Protein AF-A0A5N8HH43-F1 (afdb_monomer_lite)

InterPro domains:
  IPR001991 Sodium:dicarboxylate symporter [PF00375] (29-234)
  IPR001991 Sodium:dicarboxylate symporter [PTHR42865] (22-234)
  IPR036458 Sodium:dicarboxylate symporter superfamily [G3DSA:1.10.3860.10] (18-235)
  IPR036458 Sodium:dicarboxylate symporter superfamily [SSF118215] (29-234)

Structure (mmCIF, N/CA/C/O backbone):
data_AF-A0A5N8HH43-F1
#
_entry.id   AF-A0A5N8HH43-F1
#
loop_
_atom_site.group_PDB
_atom_site.id
_atom_site.type_symbol
_atom_site.label_atom_id
_atom_site.label_alt_id
_atom_site.label_comp_id
_atom_site.label_asym_id
_atom_site.label_entity_id
_atom_site.label_seq_id
_atom_site.pdbx_PDB_ins_code
_atom_site.Cartn_x
_atom_site.Cartn_y
_atom_site.Cartn_z
_atom_site.occupancy
_atom_site.B_iso_or_equiv
_atom_site.auth_seq_id
_atom_site.auth_comp_id
_atom_site.auth_asym_id
_atom_site.auth_atom_id
_atom_site.pdbx_PDB_model_num
ATOM 1 N N . MET A 1 1 ? 5.291 -9.371 -37.868 1.00 57.78 1 MET A N 1
ATOM 2 C CA . MET A 1 1 ? 6.000 -9.012 -36.618 1.00 57.78 1 MET A CA 1
ATOM 3 C C . MET A 1 1 ? 7.451 -8.722 -36.954 1.00 57.78 1 MET A C 1
ATOM 5 O O . MET A 1 1 ? 8.055 -9.513 -37.666 1.00 57.78 1 MET A O 1
ATOM 9 N N . ASN A 1 2 ? 7.984 -7.591 -36.488 1.00 77.38 2 ASN A N 1
ATOM 10 C CA . ASN A 1 2 ? 9.376 -7.206 -36.728 1.00 77.38 2 ASN A CA 1
ATOM 11 C C . ASN A 1 2 ? 10.318 -8.163 -35.978 1.00 77.38 2 ASN A C 1
ATOM 13 O O . ASN A 1 2 ? 10.147 -8.374 -34.781 1.00 77.38 2 ASN A O 1
ATOM 17 N N . PHE A 1 3 ? 11.319 -8.722 -36.662 1.00 82.06 3 PHE A N 1
ATOM 18 C CA . PHE A 1 3 ? 12.346 -9.589 -36.064 1.00 82.06 3 PHE A CA 1
ATOM 19 C C . PHE A 1 3 ? 12.944 -9.052 -34.738 1.00 82.06 3 PHE A C 1
ATOM 21 O O . PHE A 1 3 ? 12.977 -9.812 -33.768 1.00 82.06 3 PHE A O 1
ATOM 28 N N . PRO A 1 4 ? 13.324 -7.760 -34.613 1.00 83.06 4 PRO A N 1
ATOM 29 C CA . PRO A 1 4 ? 13.872 -7.232 -33.358 1.00 83.06 4 PRO A CA 1
ATOM 30 C C . PRO A 1 4 ? 12.859 -7.177 -32.199 1.00 83.06 4 PRO A C 1
ATOM 32 O O . PRO A 1 4 ? 13.245 -7.347 -31.047 1.00 83.06 4 PRO A O 1
ATOM 35 N N . LEU A 1 5 ? 11.558 -7.030 -32.479 1.00 84.81 5 LEU A N 1
ATOM 36 C CA . LEU A 1 5 ? 10.510 -7.108 -31.452 1.00 84.81 5 LEU A CA 1
ATOM 37 C C . LEU A 1 5 ? 10.438 -8.520 -30.854 1.00 84.81 5 LEU A C 1
ATOM 39 O O . LEU A 1 5 ? 10.399 -8.683 -29.638 1.00 84.81 5 LEU A O 1
ATOM 43 N N . ILE A 1 6 ? 10.454 -9.544 -31.712 1.00 85.94 6 ILE A N 1
ATOM 44 C CA . ILE A 1 6 ? 10.417 -10.946 -31.276 1.00 85.94 6 ILE A CA 1
ATOM 45 C C . ILE A 1 6 ? 11.661 -11.269 -30.448 1.00 85.94 6 ILE A C 1
ATOM 47 O O . ILE A 1 6 ? 11.540 -11.866 -29.382 1.00 85.94 6 ILE A O 1
ATOM 51 N N . ALA A 1 7 ? 12.839 -10.828 -30.897 1.00 88.00 7 ALA A N 1
ATOM 52 C CA . ALA A 1 7 ? 14.085 -11.017 -30.161 1.00 88.00 7 ALA A CA 1
ATOM 53 C C . ALA A 1 7 ? 14.017 -10.401 -28.751 1.00 88.00 7 ALA A C 1
ATOM 55 O O . ALA A 1 7 ? 14.328 -11.080 -27.774 1.00 88.00 7 ALA A O 1
ATOM 56 N N . ASN A 1 8 ? 13.531 -9.161 -28.624 1.00 88.44 8 ASN A N 1
ATOM 57 C CA . ASN A 1 8 ? 13.380 -8.488 -27.331 1.00 88.44 8 ASN A CA 1
ATOM 58 C C . ASN A 1 8 ? 12.422 -9.240 -26.389 1.00 88.44 8 ASN A C 1
ATOM 60 O O . ASN A 1 8 ? 12.726 -9.411 -25.207 1.00 88.44 8 ASN A O 1
ATOM 64 N N . ILE A 1 9 ? 11.286 -9.720 -26.908 1.00 88.56 9 ILE A N 1
ATOM 65 C CA . ILE A 1 9 ? 10.311 -10.505 -26.132 1.00 88.56 9 ILE A CA 1
ATOM 66 C C . ILE A 1 9 ? 10.922 -11.835 -25.683 1.00 88.56 9 ILE A C 1
ATOM 68 O O . ILE A 1 9 ? 10.778 -12.208 -24.521 1.00 88.56 9 ILE A O 1
ATOM 72 N N . VAL A 1 10 ? 11.637 -12.537 -26.565 1.00 91.00 10 VAL A N 1
ATOM 73 C CA . VAL A 1 10 ? 12.296 -13.806 -26.226 1.00 91.00 10 VAL A CA 1
ATOM 74 C C . VAL A 1 10 ? 13.339 -13.599 -25.131 1.00 91.00 10 VAL A C 1
ATOM 76 O O . VAL A 1 10 ? 13.327 -14.336 -24.148 1.00 91.00 10 VAL A O 1
ATOM 79 N N . VAL A 1 11 ? 14.193 -12.576 -25.244 1.00 91.19 11 VAL A N 1
ATOM 80 C CA . VAL A 1 11 ? 15.184 -12.256 -24.202 1.00 91.19 11 VAL A CA 1
ATOM 81 C C . VAL A 1 11 ? 14.492 -11.957 -22.873 1.00 91.19 11 VAL A C 1
ATOM 83 O O . VAL A 1 11 ? 14.902 -12.482 -21.840 1.00 91.19 11 VAL A O 1
ATOM 86 N N . PHE A 1 12 ? 13.410 -11.180 -22.889 1.00 90.56 12 PHE A N 1
ATOM 87 C CA . PHE A 1 12 ? 12.638 -10.888 -21.685 1.00 90.56 12 PHE A CA 1
ATOM 88 C C . PHE A 1 12 ? 12.033 -12.148 -21.052 1.00 90.56 12 PHE A C 1
ATOM 90 O O . PHE A 1 12 ? 12.160 -12.350 -19.846 1.00 90.56 12 PHE A O 1
ATOM 97 N N . VAL A 1 13 ? 11.442 -13.043 -21.848 1.00 91.38 13 VAL A N 1
ATOM 98 C CA . VAL A 1 13 ? 10.898 -14.322 -21.358 1.00 91.38 13 VAL A CA 1
ATOM 99 C C . VAL A 1 13 ? 12.002 -15.213 -20.786 1.00 91.38 13 VAL A C 1
ATOM 101 O O . VAL A 1 13 ? 11.811 -15.819 -19.733 1.00 91.38 13 VAL A O 1
ATOM 104 N N . VAL A 1 14 ? 13.176 -15.259 -21.421 1.00 92.12 14 VAL A N 1
ATOM 105 C CA . VAL A 1 14 ? 14.341 -15.993 -20.906 1.00 92.12 14 VAL A CA 1
ATOM 106 C C . VAL A 1 14 ? 14.813 -15.409 -19.572 1.00 92.12 14 VAL A C 1
ATOM 108 O O . VAL A 1 14 ? 15.077 -16.172 -18.643 1.00 92.12 14 VAL A O 1
ATOM 111 N N . LEU A 1 15 ? 14.864 -14.080 -19.431 1.00 89.81 15 LEU A N 1
ATOM 112 C CA . LEU A 1 15 ? 15.204 -13.419 -18.165 1.00 89.81 15 LEU A CA 1
ATOM 113 C C . LEU A 1 15 ? 14.185 -13.735 -17.065 1.00 89.81 15 LEU A C 1
ATOM 115 O O . LEU A 1 15 ? 14.573 -14.041 -15.936 1.00 89.81 15 LEU A O 1
ATOM 119 N N . LEU A 1 16 ? 12.890 -13.717 -17.389 1.00 89.06 16 LEU A N 1
ATOM 120 C CA . LEU A 1 16 ? 11.837 -14.109 -16.453 1.00 89.06 16 LEU A CA 1
ATOM 121 C C . LEU A 1 16 ? 11.953 -15.576 -16.051 1.00 89.06 16 LEU A C 1
ATOM 123 O O . LEU A 1 16 ? 11.787 -15.893 -14.877 1.00 89.06 16 LEU A O 1
ATOM 127 N N . PHE A 1 17 ? 12.276 -16.466 -16.987 1.00 88.75 17 PHE A N 1
ATOM 128 C CA . PHE A 1 17 ? 12.479 -17.879 -16.687 1.00 88.75 17 PHE A CA 1
ATOM 129 C C . PHE A 1 17 ? 13.716 -18.098 -15.808 1.00 88.75 17 PHE A C 1
ATOM 131 O O . PHE A 1 17 ? 13.649 -18.836 -14.826 1.00 88.75 17 PHE A O 1
ATOM 138 N N . ALA A 1 18 ? 14.820 -17.401 -16.090 1.00 87.44 18 ALA A N 1
ATOM 139 C CA . ALA A 1 18 ? 16.020 -17.428 -15.257 1.00 87.44 18 ALA A CA 1
ATOM 140 C C . ALA A 1 18 ? 15.720 -16.945 -13.827 1.00 87.44 18 ALA A C 1
ATOM 142 O O . ALA A 1 18 ? 16.113 -17.597 -12.855 1.00 87.44 18 ALA A O 1
ATOM 143 N N . LEU A 1 19 ? 14.954 -15.856 -13.683 1.00 85.00 19 LEU A N 1
ATOM 144 C CA . LEU A 1 19 ? 14.458 -15.382 -12.388 1.00 85.00 19 LEU A CA 1
ATOM 145 C C . LEU A 1 19 ? 13.531 -16.402 -11.722 1.00 85.00 19 LEU A C 1
ATOM 147 O O . LEU A 1 19 ? 13.694 -16.686 -10.536 1.00 85.00 19 LEU A O 1
ATOM 151 N N . ALA A 1 20 ? 12.607 -17.008 -12.465 1.00 83.25 20 ALA A N 1
ATOM 152 C CA . ALA A 1 20 ? 11.705 -18.030 -11.948 1.00 83.25 20 ALA A CA 1
ATOM 153 C C . ALA A 1 20 ? 12.470 -19.273 -11.470 1.00 83.25 20 ALA A C 1
ATOM 155 O O . ALA A 1 20 ? 12.110 -19.863 -10.455 1.00 83.25 20 ALA A O 1
ATOM 156 N N . GLN A 1 21 ? 13.578 -19.639 -12.111 1.00 80.62 21 GLN A N 1
ATOM 157 C CA . GLN A 1 21 ? 14.407 -20.764 -11.685 1.00 80.62 21 GLN A CA 1
ATOM 158 C C . GLN A 1 21 ? 15.107 -20.494 -10.342 1.00 80.62 21 GLN A C 1
ATOM 160 O O . GLN A 1 21 ? 15.307 -21.418 -9.547 1.00 80.62 21 GLN A O 1
ATOM 165 N N . THR A 1 22 ? 15.371 -19.224 -10.003 1.00 74.12 22 THR A N 1
ATOM 166 C CA . THR A 1 22 ? 15.839 -18.849 -8.654 1.00 74.12 22 THR A CA 1
ATOM 167 C C . THR A 1 22 ? 14.800 -19.120 -7.555 1.00 74.12 22 THR A C 1
ATOM 169 O O . THR A 1 22 ? 15.156 -19.139 -6.374 1.00 74.12 22 THR A O 1
ATOM 172 N N . ARG A 1 23 ? 13.536 -19.419 -7.907 1.00 65.62 23 ARG A N 1
ATOM 173 C CA . ARG A 1 23 ? 12.490 -19.867 -6.968 1.00 65.62 23 ARG A CA 1
ATOM 174 C C . ARG A 1 23 ? 12.833 -21.196 -6.293 1.00 65.62 23 ARG A C 1
ATOM 176 O O . ARG A 1 23 ? 12.496 -21.351 -5.123 1.00 65.62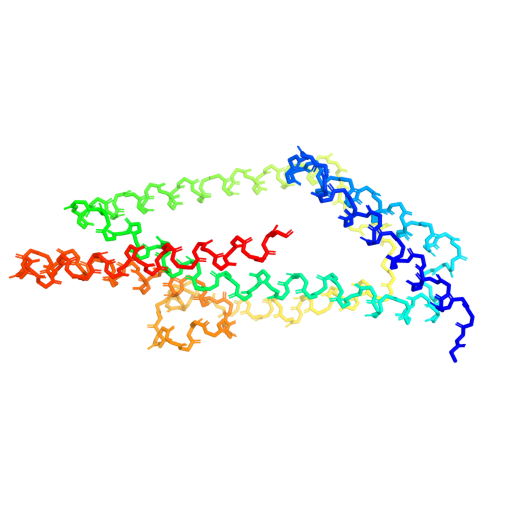 23 ARG A O 1
ATOM 183 N N . HIS A 1 24 ? 13.533 -22.102 -6.983 1.00 60.84 24 HIS A N 1
ATOM 184 C CA . HIS A 1 24 ? 13.954 -23.405 -6.442 1.00 60.84 24 HIS A CA 1
ATOM 185 C C . HIS A 1 24 ? 15.140 -23.313 -5.472 1.00 60.84 24 HIS A C 1
ATOM 187 O O . HIS A 1 24 ? 15.444 -24.272 -4.764 1.00 60.84 24 HIS A O 1
ATOM 193 N N . LYS A 1 25 ? 15.805 -22.156 -5.406 1.00 64.25 25 LYS A N 1
ATOM 194 C CA . LYS A 1 25 ? 16.868 -21.881 -4.440 1.00 64.25 25 LYS A CA 1
ATOM 195 C C . LYS A 1 25 ? 16.240 -21.267 -3.186 1.00 64.25 25 LYS A C 1
ATOM 197 O O . LYS A 1 25 ? 15.363 -20.410 -3.294 1.00 64.25 25 LYS A O 1
ATOM 202 N N . GLN A 1 26 ? 16.695 -21.661 -1.992 1.00 69.25 26 GLN A N 1
ATOM 203 C CA . GLN A 1 26 ? 16.199 -21.145 -0.699 1.00 69.25 26 GLN A CA 1
ATOM 204 C C . GLN A 1 26 ? 16.614 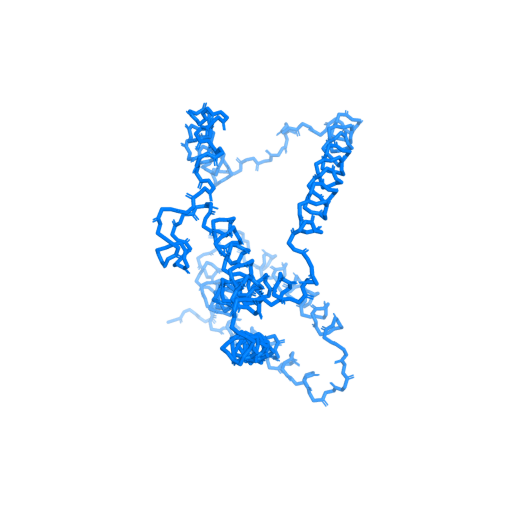-19.683 -0.413 1.00 69.25 26 GLN A C 1
ATOM 206 O O . GLN A 1 26 ? 17.052 -19.330 0.679 1.00 69.25 26 GLN A O 1
ATOM 211 N N . TRP A 1 27 ? 16.546 -18.804 -1.410 1.00 77.25 27 TRP A N 1
ATOM 212 C CA . TRP A 1 27 ? 16.861 -17.389 -1.253 1.00 77.25 27 TRP A CA 1
ATOM 213 C C . TRP A 1 27 ? 15.706 -16.639 -0.590 1.00 77.25 27 TRP A C 1
ATOM 215 O O . TRP A 1 27 ? 14.537 -16.886 -0.894 1.00 77.25 27 TRP A O 1
ATOM 225 N N . SER A 1 28 ? 16.046 -15.679 0.276 1.00 83.94 28 SER A N 1
ATOM 226 C CA . SER A 1 28 ? 15.071 -14.754 0.853 1.00 83.94 28 SER A CA 1
ATOM 227 C C . SER A 1 28 ? 14.431 -13.881 -0.230 1.00 83.94 28 SER A C 1
ATOM 229 O O . SER A 1 28 ? 15.057 -13.567 -1.246 1.00 83.94 28 SER A O 1
ATOM 231 N N . LEU A 1 29 ? 13.185 -13.457 0.003 1.00 81.00 29 LEU A N 1
ATOM 232 C CA . LEU A 1 29 ? 12.426 -12.613 -0.926 1.00 81.00 29 LEU A CA 1
ATOM 233 C C . LEU A 1 29 ? 13.193 -11.331 -1.288 1.00 81.00 29 LEU A C 1
ATOM 235 O O . LEU A 1 29 ? 13.294 -10.988 -2.459 1.00 81.00 29 LEU A O 1
ATOM 239 N N . ALA A 1 30 ? 13.825 -10.686 -0.302 1.00 85.81 30 ALA A N 1
ATOM 240 C CA . ALA A 1 30 ? 14.622 -9.479 -0.514 1.00 85.81 30 ALA A CA 1
ATOM 241 C C . ALA A 1 30 ? 15.757 -9.685 -1.534 1.00 85.81 30 ALA A C 1
ATOM 243 O O . ALA A 1 30 ? 15.956 -8.846 -2.408 1.00 85.81 30 ALA A O 1
ATOM 244 N N . LYS A 1 31 ? 16.464 -10.825 -1.479 1.00 85.81 31 LYS A N 1
ATOM 245 C CA . LYS A 1 31 ? 17.524 -11.143 -2.451 1.00 85.81 31 LYS A CA 1
ATOM 246 C C . LYS A 1 31 ? 16.955 -11.353 -3.854 1.00 85.81 31 LYS A C 1
ATOM 248 O O . LYS A 1 31 ? 17.554 -10.890 -4.818 1.00 85.81 31 LYS A O 1
ATOM 253 N N . LYS A 1 32 ? 15.795 -12.008 -3.970 1.00 84.94 32 LYS A N 1
ATOM 254 C CA . LYS A 1 32 ? 15.1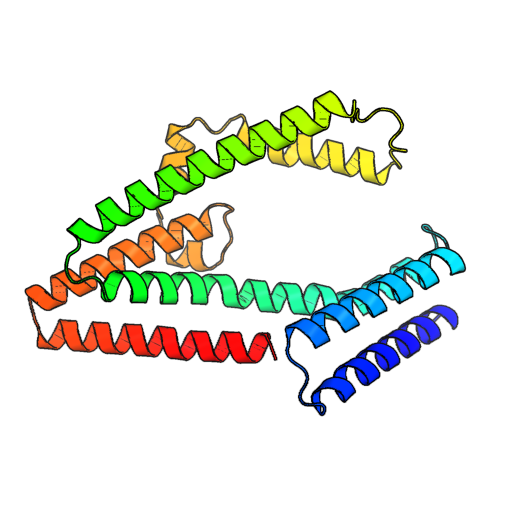08 -12.214 -5.257 1.00 84.94 32 LYS A CA 1
ATOM 255 C C . LYS A 1 32 ? 14.686 -10.883 -5.882 1.00 84.94 32 LYS A C 1
ATOM 257 O O . LYS A 1 32 ? 14.972 -10.652 -7.052 1.00 84.94 32 LYS A O 1
ATOM 262 N N . VAL A 1 33 ? 14.087 -9.993 -5.086 1.00 88.12 33 VAL A N 1
ATOM 263 C CA . VAL A 1 33 ? 13.684 -8.648 -5.528 1.00 88.12 33 VAL A CA 1
ATOM 264 C C . VAL A 1 33 ? 14.900 -7.823 -5.950 1.00 88.12 33 VAL A C 1
ATOM 266 O O . VAL A 1 33 ? 14.869 -7.213 -7.013 1.00 88.12 33 VAL A O 1
ATOM 269 N N . LEU A 1 34 ? 15.994 -7.851 -5.179 1.00 90.56 34 LEU A N 1
ATOM 270 C CA . LEU A 1 34 ? 17.221 -7.123 -5.517 1.00 90.56 34 LEU A CA 1
ATOM 271 C C . LEU A 1 34 ? 17.823 -7.600 -6.849 1.00 90.56 34 LEU A C 1
ATOM 273 O O . LEU A 1 34 ? 18.174 -6.784 -7.695 1.00 90.56 34 LEU A O 1
ATOM 277 N N . VAL A 1 35 ? 17.917 -8.916 -7.057 1.00 90.00 35 VAL A N 1
ATOM 278 C CA . VAL A 1 35 ? 18.441 -9.489 -8.308 1.00 90.00 35 VAL A CA 1
ATOM 279 C C . VAL A 1 35 ? 17.528 -9.160 -9.492 1.00 90.00 35 VAL A C 1
ATOM 281 O O . VAL A 1 35 ? 18.026 -8.799 -10.556 1.00 90.00 35 VAL A O 1
ATOM 284 N N . GLY A 1 36 ? 16.206 -9.221 -9.301 1.00 89.88 36 GLY A N 1
ATOM 285 C CA . GLY A 1 36 ? 15.229 -8.798 -10.306 1.00 89.88 36 GLY A CA 1
ATOM 286 C C . GLY A 1 36 ? 15.362 -7.318 -10.671 1.00 89.88 36 GLY A C 1
ATOM 287 O O . GLY A 1 36 ? 15.368 -6.986 -11.853 1.00 89.88 36 GLY A O 1
ATOM 288 N N . LEU A 1 37 ? 15.550 -6.444 -9.677 1.00 91.94 37 LEU A N 1
ATOM 289 C CA . LEU A 1 37 ? 15.781 -5.014 -9.884 1.00 91.94 37 LEU A CA 1
ATOM 290 C C . LEU A 1 37 ? 17.055 -4.769 -10.697 1.00 91.94 37 LEU A C 1
ATOM 292 O O . LEU A 1 37 ? 17.009 -4.070 -11.704 1.00 91.94 37 LEU A O 1
ATOM 296 N N . VAL A 1 38 ? 18.178 -5.369 -10.293 1.00 93.12 38 VAL A N 1
ATOM 297 C CA . VAL A 1 38 ? 19.462 -5.191 -10.989 1.00 93.12 38 VAL A CA 1
ATOM 298 C C . VAL A 1 38 ? 19.374 -5.700 -12.428 1.00 93.12 38 VAL A C 1
ATOM 300 O O . VAL A 1 38 ? 19.751 -4.975 -13.346 1.00 93.12 38 VAL A O 1
ATOM 303 N N . MET A 1 39 ? 18.830 -6.902 -12.654 1.00 91.62 39 MET A N 1
ATOM 304 C CA . MET A 1 39 ? 18.663 -7.425 -14.015 1.00 91.62 39 MET A CA 1
ATOM 305 C C . MET A 1 39 ? 17.703 -6.576 -14.853 1.00 91.62 39 MET A C 1
ATOM 307 O O . MET A 1 39 ? 17.990 -6.332 -16.022 1.00 91.62 39 MET A O 1
ATOM 311 N N . GLY A 1 40 ? 16.607 -6.085 -14.269 1.00 91.25 40 GLY A N 1
ATOM 312 C CA . GLY A 1 40 ? 15.660 -5.201 -14.949 1.00 91.25 40 GLY A CA 1
ATOM 313 C C . GLY A 1 40 ? 16.288 -3.871 -15.366 1.00 91.25 40 GLY A C 1
ATOM 314 O O . GLY A 1 40 ? 16.105 -3.442 -16.504 1.00 91.25 40 GLY A O 1
ATOM 315 N N . VAL A 1 41 ? 17.083 -3.252 -14.486 1.00 92.50 41 VAL A N 1
ATOM 316 C CA . VAL A 1 41 ? 17.815 -2.011 -14.789 1.00 92.50 41 VAL A CA 1
ATOM 317 C C . VAL A 1 41 ? 18.838 -2.241 -15.900 1.00 92.50 41 VAL A C 1
ATOM 319 O O . VAL A 1 41 ? 18.860 -1.486 -16.868 1.00 92.50 41 VAL A O 1
ATOM 322 N N . VAL A 1 42 ? 19.648 -3.302 -15.808 1.00 93.75 42 VAL A N 1
ATOM 323 C CA . VAL A 1 42 ? 20.649 -3.630 -16.837 1.00 93.75 42 VAL A CA 1
ATOM 324 C C . VAL A 1 42 ? 19.983 -3.900 -18.189 1.00 93.75 42 VAL A C 1
ATOM 326 O O . VAL A 1 42 ? 20.431 -3.374 -19.206 1.00 93.75 42 VAL A O 1
ATOM 329 N N . PHE A 1 43 ? 18.887 -4.663 -18.208 1.00 91.12 43 PHE A N 1
ATOM 330 C CA . PHE A 1 43 ? 18.132 -4.948 -19.428 1.00 91.12 43 PHE A CA 1
ATOM 331 C C . PHE A 1 43 ? 17.512 -3.682 -20.035 1.00 91.12 43 PHE A C 1
ATOM 333 O O . PHE A 1 43 ? 17.643 -3.451 -21.236 1.00 91.12 43 PHE A O 1
ATOM 340 N N . GLY A 1 44 ? 16.893 -2.828 -19.214 1.00 89.31 44 GLY A N 1
ATOM 341 C CA . GLY A 1 44 ? 16.313 -1.561 -19.664 1.00 89.31 44 GLY A CA 1
ATOM 342 C C . GLY A 1 44 ? 17.358 -0.605 -20.243 1.00 89.31 44 GLY A C 1
ATOM 343 O O . GLY A 1 44 ? 17.138 -0.031 -21.310 1.00 89.31 44 GLY A O 1
ATOM 344 N N . LEU A 1 45 ? 18.521 -0.486 -19.592 1.00 89.94 45 LEU A N 1
ATOM 345 C CA . LEU A 1 45 ? 19.635 0.322 -20.094 1.00 89.94 45 LEU A CA 1
ATOM 346 C C . LEU A 1 45 ? 20.198 -0.236 -21.406 1.00 89.94 45 LEU A C 1
ATOM 348 O O . LEU A 1 45 ? 20.434 0.539 -22.328 1.00 89.94 45 LEU A O 1
ATOM 352 N N . ALA A 1 46 ? 20.359 -1.557 -21.527 1.00 89.44 46 ALA A N 1
ATOM 353 C CA . ALA A 1 46 ? 20.817 -2.187 -22.765 1.00 89.44 46 ALA A CA 1
ATOM 354 C C . ALA A 1 46 ? 19.845 -1.942 -23.933 1.00 89.44 46 ALA A C 1
ATOM 356 O O . ALA A 1 46 ? 20.267 -1.620 -25.040 1.00 89.44 46 ALA A O 1
ATOM 357 N N . LEU A 1 47 ? 18.534 -2.036 -23.697 1.00 87.81 47 LEU A N 1
ATOM 358 C CA . LEU A 1 47 ? 17.539 -1.707 -24.721 1.00 87.81 47 LEU A CA 1
ATOM 359 C C . LEU A 1 47 ? 17.584 -0.226 -25.116 1.00 87.81 47 LEU A C 1
ATOM 361 O O . LEU A 1 47 ? 17.457 0.095 -26.299 1.00 87.81 47 LEU A O 1
ATOM 365 N N . HIS A 1 48 ? 17.789 0.667 -24.145 1.00 85.12 48 HIS A N 1
ATOM 366 C CA . HIS A 1 48 ? 17.905 2.099 -24.401 1.00 85.12 48 HIS A CA 1
ATOM 367 C C . HIS A 1 48 ? 19.143 2.438 -25.246 1.00 85.12 48 HIS A C 1
ATOM 369 O O . HIS A 1 48 ? 19.031 3.226 -26.184 1.00 85.12 48 HIS A O 1
ATOM 375 N N . THR A 1 49 ? 20.298 1.822 -24.972 1.00 85.94 49 THR A N 1
ATOM 376 C CA . THR A 1 49 ? 21.536 2.071 -25.732 1.00 85.94 49 THR A CA 1
ATOM 377 C C . THR A 1 49 ? 21.512 1.474 -27.139 1.00 85.94 49 THR A C 1
ATOM 379 O O . THR A 1 49 ? 22.108 2.055 -28.041 1.00 85.94 49 THR A O 1
ATOM 382 N N . ILE A 1 50 ? 20.820 0.347 -27.351 1.00 85.31 50 ILE A N 1
ATOM 383 C CA . ILE A 1 50 ? 20.736 -0.316 -28.665 1.00 85.31 50 ILE A CA 1
ATOM 384 C C . ILE A 1 50 ? 19.754 0.397 -29.605 1.00 85.31 50 ILE A C 1
ATOM 386 O O . ILE A 1 50 ? 20.054 0.569 -30.785 1.00 85.31 50 ILE A O 1
ATOM 390 N N . TYR A 1 51 ? 18.572 0.780 -29.112 1.00 82.88 51 TYR A N 1
ATOM 391 C CA . TYR A 1 51 ? 17.482 1.275 -29.964 1.00 82.88 51 TYR A CA 1
ATOM 392 C C . TYR A 1 51 ? 17.261 2.793 -29.897 1.00 82.88 51 TYR A C 1
ATOM 394 O O . TYR A 1 51 ? 16.611 3.340 -30.789 1.00 82.88 51 TYR A O 1
ATOM 402 N N . GLY A 1 52 ? 17.769 3.478 -28.867 1.00 75.69 52 GLY A N 1
ATOM 403 C CA . GLY A 1 52 ? 17.441 4.880 -28.593 1.00 75.69 52 GLY A CA 1
ATOM 404 C C . GLY A 1 52 ? 16.003 5.077 -28.083 1.00 75.69 52 GLY A C 1
ATOM 405 O O . GLY A 1 52 ? 15.163 4.177 -28.140 1.00 75.69 52 GLY A O 1
ATOM 406 N N . SER A 1 53 ? 15.701 6.269 -27.560 1.00 69.06 53 SER A N 1
ATOM 407 C CA . SER A 1 53 ? 14.421 6.589 -26.900 1.00 69.06 53 SER A CA 1
ATOM 408 C C . SER A 1 53 ? 13.198 6.601 -27.824 1.00 69.06 53 SER A C 1
ATOM 410 O O . SER A 1 53 ? 12.089 6.372 -27.343 1.00 69.06 53 SER A O 1
ATOM 412 N N . ASP A 1 54 ? 13.370 6.844 -29.127 1.00 72.38 54 ASP A N 1
ATOM 413 C CA . ASP A 1 54 ? 12.241 7.088 -30.039 1.00 72.38 54 ASP A CA 1
ATOM 414 C C . ASP A 1 54 ? 11.872 5.916 -30.960 1.00 72.38 54 ASP A C 1
ATOM 416 O O . ASP A 1 54 ? 10.948 6.012 -31.771 1.00 72.38 54 ASP A O 1
ATOM 420 N N . SER A 1 55 ? 12.549 4.775 -30.817 1.00 80.94 55 SER A N 1
ATOM 421 C CA . SER A 1 55 ? 12.307 3.604 -31.660 1.00 80.94 55 SER A CA 1
ATOM 422 C C . SER A 1 55 ? 10.919 2.993 -31.438 1.00 80.94 55 SER A C 1
ATOM 424 O O . SER A 1 55 ? 10.546 2.619 -30.322 1.00 80.94 55 SER A O 1
ATOM 426 N N . GLN A 1 56 ? 10.172 2.800 -32.529 1.00 80.62 56 GLN A N 1
ATOM 427 C CA . GLN A 1 56 ? 8.865 2.134 -32.513 1.00 80.62 56 GLN A CA 1
ATOM 428 C C . GLN A 1 56 ? 8.955 0.688 -31.996 1.00 80.62 56 GLN A C 1
ATOM 430 O O . GLN A 1 56 ? 8.075 0.228 -31.276 1.00 80.62 56 GLN A O 1
ATOM 435 N N . VAL A 1 57 ? 10.059 -0.013 -32.284 1.00 82.00 57 VAL A N 1
ATOM 436 C CA . VAL A 1 57 ? 10.287 -1.392 -31.815 1.00 82.00 57 VAL A CA 1
ATOM 437 C C . VAL A 1 57 ? 10.397 -1.450 -30.292 1.00 82.00 57 VAL A C 1
ATOM 439 O O . VAL A 1 57 ? 9.910 -2.400 -29.675 1.00 82.00 57 VAL A O 1
ATOM 442 N N . LEU A 1 58 ? 11.013 -0.437 -29.675 1.00 83.81 58 LEU A N 1
ATOM 443 C CA . LEU A 1 58 ? 11.106 -0.338 -28.222 1.00 83.81 58 LEU A CA 1
ATOM 444 C C . LEU A 1 58 ? 9.725 -0.081 -27.611 1.00 83.81 58 LEU A C 1
ATOM 446 O O . LEU A 1 58 ? 9.350 -0.774 -26.668 1.00 83.81 58 LEU A O 1
ATOM 450 N N . LYS A 1 59 ? 8.947 0.846 -28.186 1.00 84.12 59 LYS A N 1
ATOM 451 C CA . LYS A 1 59 ? 7.573 1.153 -27.747 1.00 84.12 59 LYS A CA 1
ATOM 452 C C . LYS A 1 59 ? 6.680 -0.093 -27.782 1.00 84.12 59 LYS A C 1
ATOM 454 O O . LYS A 1 59 ? 6.027 -0.397 -26.785 1.00 84.12 59 LYS A O 1
ATOM 459 N N . ASP A 1 60 ? 6.730 -0.861 -28.869 1.00 86.62 60 ASP A N 1
ATOM 460 C CA . ASP A 1 60 ? 5.973 -2.111 -28.997 1.00 86.62 60 ASP A CA 1
ATOM 461 C C . ASP A 1 60 ? 6.471 -3.181 -28.005 1.00 86.62 60 ASP A C 1
ATOM 463 O O . ASP A 1 60 ? 5.666 -3.866 -27.377 1.00 86.62 60 ASP A O 1
ATOM 467 N N . SER A 1 61 ? 7.790 -3.302 -27.796 1.00 85.88 61 SER A N 1
ATOM 468 C CA . SER A 1 61 ? 8.371 -4.254 -26.827 1.00 85.88 61 SER A CA 1
ATOM 469 C C . SER A 1 61 ? 7.939 -3.936 -25.390 1.00 85.88 61 SER A C 1
ATOM 471 O O . SER A 1 61 ? 7.585 -4.835 -24.626 1.00 85.88 61 SER A O 1
ATOM 473 N N . VAL A 1 62 ? 7.910 -2.650 -25.028 1.00 86.62 62 VAL A N 1
ATOM 474 C CA . VAL A 1 62 ? 7.497 -2.177 -23.699 1.00 86.62 62 VAL A CA 1
ATOM 475 C C . VAL A 1 62 ? 6.047 -2.550 -23.394 1.00 86.62 62 VAL A C 1
ATOM 477 O O . VAL A 1 62 ? 5.752 -2.901 -22.254 1.00 86.62 62 VAL A O 1
ATOM 480 N N . GLN A 1 63 ? 5.145 -2.560 -24.381 1.00 87.69 63 GLN A N 1
ATOM 481 C CA . GLN A 1 63 ? 3.763 -3.011 -24.163 1.00 87.69 63 GLN A CA 1
ATOM 482 C C . GLN A 1 63 ? 3.701 -4.465 -23.672 1.00 87.69 63 GLN A C 1
ATOM 484 O O . GLN A 1 63 ? 2.938 -4.767 -22.756 1.00 87.69 63 GLN A O 1
ATOM 489 N N . TRP A 1 64 ? 4.548 -5.345 -24.213 1.00 88.81 64 TRP A N 1
ATOM 490 C CA . TRP A 1 64 ? 4.646 -6.736 -23.762 1.00 88.81 64 TRP A CA 1
ATOM 491 C C . TRP A 1 64 ? 5.268 -6.853 -22.371 1.00 88.81 64 TRP A C 1
ATOM 493 O O . TRP A 1 64 ? 4.773 -7.610 -21.537 1.00 88.81 64 TRP A O 1
ATOM 503 N N . PHE A 1 65 ? 6.315 -6.078 -22.081 1.00 90.06 65 PHE A N 1
ATOM 504 C CA . PHE A 1 65 ? 6.945 -6.076 -20.754 1.00 90.06 65 PHE A CA 1
ATOM 505 C C . PHE A 1 65 ? 5.989 -5.561 -19.671 1.00 90.06 65 PHE A C 1
ATOM 507 O O . PHE A 1 65 ? 5.950 -6.087 -18.554 1.00 90.06 65 PHE A O 1
ATOM 514 N N . ASN A 1 66 ? 5.159 -4.580 -20.027 1.00 89.38 66 ASN A N 1
ATOM 515 C CA . ASN A 1 66 ? 4.147 -3.999 -19.156 1.00 89.38 66 ASN A CA 1
ATOM 516 C C . ASN A 1 66 ? 3.069 -4.997 -18.731 1.00 89.38 66 ASN A C 1
ATOM 518 O O . ASN A 1 66 ? 2.473 -4.788 -17.681 1.00 89.38 66 ASN A O 1
ATOM 522 N N . ILE A 1 67 ? 2.840 -6.093 -19.461 1.00 90.31 67 ILE A N 1
ATOM 523 C CA . ILE A 1 67 ? 1.927 -7.155 -19.005 1.00 90.31 67 ILE A CA 1
ATOM 524 C C . ILE A 1 67 ? 2.384 -7.690 -17.642 1.00 90.31 67 ILE A C 1
ATOM 526 O O . ILE A 1 67 ? 1.572 -7.877 -16.740 1.00 90.31 67 ILE A O 1
ATOM 530 N N . VAL A 1 68 ? 3.693 -7.877 -17.464 1.00 88.75 68 VAL A N 1
ATOM 531 C CA . VAL A 1 68 ? 4.265 -8.383 -16.210 1.00 88.75 68 VAL A CA 1
ATOM 532 C C . VAL A 1 68 ? 4.368 -7.270 -15.171 1.00 88.75 68 VAL A C 1
ATOM 534 O O . VAL A 1 68 ? 3.933 -7.451 -14.035 1.00 88.75 68 VAL A O 1
ATOM 537 N N . GLY A 1 69 ? 4.897 -6.105 -15.559 1.00 86.50 69 GLY A N 1
ATOM 538 C CA . GLY A 1 69 ? 5.072 -4.969 -14.648 1.00 86.50 69 GLY A CA 1
ATOM 539 C C . GLY A 1 69 ? 3.744 -4.415 -14.123 1.00 86.50 69 GLY A C 1
ATOM 540 O O . GLY A 1 69 ? 3.503 -4.407 -12.916 1.00 86.50 69 GLY A O 1
ATOM 541 N N . ASN A 1 70 ? 2.849 -4.007 -15.026 1.00 90.88 70 ASN A N 1
ATOM 542 C CA . ASN A 1 70 ? 1.538 -3.479 -14.651 1.00 90.88 70 ASN A CA 1
ATOM 543 C C . ASN A 1 70 ? 0.636 -4.574 -14.084 1.00 90.88 70 ASN A C 1
ATOM 545 O O . ASN A 1 70 ? -0.125 -4.289 -13.166 1.00 90.88 70 ASN A O 1
ATOM 549 N N . GLY A 1 71 ? 0.747 -5.817 -14.566 1.00 90.50 71 GLY A N 1
ATOM 550 C CA . GLY A 1 71 ? 0.027 -6.949 -13.985 1.00 90.50 71 GLY A CA 1
ATOM 551 C C . GLY A 1 71 ? 0.361 -7.135 -12.504 1.00 90.50 71 GLY A C 1
ATOM 552 O O . GLY A 1 71 ? -0.543 -7.237 -11.678 1.00 90.50 71 GLY A O 1
ATOM 553 N N . TYR A 1 72 ? 1.645 -7.076 -12.134 1.00 89.06 72 TYR A N 1
ATOM 554 C CA . TYR A 1 72 ? 2.057 -7.127 -10.729 1.00 89.06 72 TYR A CA 1
ATOM 555 C C . TYR A 1 72 ? 1.503 -5.949 -9.914 1.00 89.06 72 TYR A C 1
ATOM 557 O O . TYR A 1 72 ? 0.952 -6.152 -8.832 1.00 89.06 72 TYR A O 1
ATOM 565 N N . VAL A 1 73 ? 1.584 -4.722 -10.442 1.00 90.62 73 VAL A N 1
ATOM 566 C CA . VAL A 1 73 ? 1.018 -3.537 -9.773 1.00 90.62 73 VAL A CA 1
ATOM 567 C C . VAL A 1 73 ? -0.495 -3.676 -9.577 1.00 90.62 73 VAL A C 1
ATOM 569 O O . VAL A 1 73 ? -0.990 -3.371 -8.495 1.00 90.62 73 VAL A O 1
ATOM 572 N N . GLN A 1 74 ? -1.228 -4.185 -10.569 1.00 91.25 74 GLN A N 1
ATOM 573 C CA . GLN A 1 74 ? -2.670 -4.429 -10.469 1.00 91.25 74 GLN A CA 1
ATOM 574 C C . GLN A 1 74 ? -3.002 -5.498 -9.422 1.00 91.25 74 GLN A C 1
ATOM 576 O O . GLN A 1 74 ? -3.943 -5.323 -8.648 1.00 91.25 74 GLN A O 1
ATOM 581 N N . LEU A 1 75 ? -2.210 -6.572 -9.334 1.00 91.62 75 LEU A N 1
ATOM 582 C CA . LEU A 1 75 ? -2.363 -7.577 -8.279 1.00 91.62 75 LEU A CA 1
ATOM 583 C C . LEU A 1 75 ? -2.116 -6.980 -6.885 1.00 91.62 75 LEU A C 1
ATOM 585 O O . LEU A 1 75 ? -2.860 -7.286 -5.952 1.00 91.62 75 LEU A O 1
ATOM 589 N N . LEU A 1 76 ? -1.120 -6.097 -6.740 1.00 90.31 76 LEU A N 1
ATOM 590 C CA . LEU A 1 76 ? -0.895 -5.364 -5.492 1.00 90.31 76 LEU A CA 1
ATOM 591 C C . LEU A 1 76 ? -2.064 -4.424 -5.168 1.00 90.31 76 LEU A C 1
ATOM 593 O O . LEU A 1 76 ? -2.544 -4.409 -4.039 1.00 90.31 76 LEU A O 1
ATOM 597 N N . GLN A 1 77 ? -2.569 -3.675 -6.146 1.00 88.38 77 GLN A N 1
ATOM 598 C CA . GLN A 1 77 ? -3.718 -2.784 -5.954 1.00 88.38 77 GLN A CA 1
ATOM 599 C C . GLN A 1 77 ? -4.979 -3.553 -5.534 1.00 88.38 77 GLN A C 1
ATOM 601 O O . GLN A 1 77 ? -5.702 -3.098 -4.648 1.00 88.38 77 GLN A O 1
ATOM 606 N N . MET A 1 78 ? -5.200 -4.747 -6.091 1.00 91.00 78 MET A N 1
ATOM 607 C CA . MET A 1 78 ? -6.318 -5.624 -5.731 1.00 91.00 78 MET A CA 1
ATOM 608 C C . MET A 1 78 ? -6.298 -6.021 -4.246 1.00 91.00 78 MET A C 1
ATOM 610 O O . MET A 1 78 ? -7.349 -6.060 -3.607 1.00 91.00 78 MET A O 1
ATOM 614 N N . ILE A 1 79 ? -5.122 -6.316 -3.679 1.00 92.19 79 ILE A N 1
ATOM 615 C CA . ILE A 1 79 ? -5.018 -6.771 -2.282 1.00 92.19 79 ILE A CA 1
ATOM 616 C C . ILE A 1 79 ? -5.046 -5.632 -1.260 1.00 92.19 79 ILE A C 1
ATOM 618 O O . ILE A 1 79 ? -5.375 -5.886 -0.102 1.00 92.19 79 ILE A O 1
ATOM 622 N N . VAL A 1 80 ? -4.719 -4.396 -1.654 1.00 91.25 80 VAL A N 1
ATOM 623 C CA . VAL A 1 80 ? -4.597 -3.260 -0.723 1.00 91.25 80 VAL A CA 1
ATOM 624 C C . VAL A 1 80 ? -5.913 -2.990 0.003 1.00 91.25 80 VAL A C 1
ATOM 626 O O . VAL A 1 80 ? -5.922 -2.937 1.232 1.00 91.25 80 VAL A O 1
ATOM 629 N N . MET A 1 81 ? -7.030 -2.867 -0.719 1.00 91.44 81 MET A N 1
ATOM 630 C CA . MET A 1 81 ? -8.311 -2.478 -0.111 1.00 91.44 81 MET A CA 1
ATOM 631 C C . MET A 1 81 ? -8.852 -3.527 0.881 1.00 91.44 81 MET A C 1
ATOM 633 O O . MET A 1 81 ? -9.138 -3.157 2.027 1.00 91.44 81 MET A O 1
ATOM 637 N N . PRO A 1 82 ? -8.929 -4.832 0.536 1.00 91.50 82 PRO A N 1
ATOM 638 C CA . PRO A 1 82 ? -9.342 -5.862 1.489 1.00 91.50 82 PRO A CA 1
ATOM 639 C C . PRO A 1 82 ? -8.401 -5.973 2.690 1.00 91.50 82 PRO A C 1
ATOM 641 O O . PRO A 1 82 ? -8.858 -6.161 3.820 1.00 91.50 82 PRO A O 1
ATOM 644 N N . LEU A 1 83 ? -7.088 -5.849 2.459 1.00 94.00 83 LEU A N 1
ATOM 645 C CA . LEU A 1 83 ? -6.085 -5.949 3.515 1.00 94.00 83 LEU A CA 1
ATOM 646 C C . LEU A 1 83 ? -6.212 -4.807 4.516 1.00 94.00 83 LEU A C 1
ATOM 648 O O . LEU A 1 83 ? -6.206 -5.069 5.718 1.00 94.00 83 LEU A O 1
ATOM 652 N N . VAL A 1 84 ? -6.342 -3.567 4.043 1.00 94.38 84 VAL A N 1
ATOM 653 C CA . VAL A 1 84 ? -6.509 -2.393 4.909 1.00 94.38 84 VAL A CA 1
ATOM 654 C C . VAL A 1 84 ? -7.768 -2.544 5.759 1.00 94.38 84 VAL A C 1
ATOM 656 O O . VAL A 1 84 ? -7.689 -2.414 6.981 1.00 94.38 84 VAL A O 1
ATOM 659 N N . PHE A 1 85 ? -8.901 -2.901 5.145 1.00 95.12 85 PHE A N 1
ATOM 660 C CA . PHE A 1 85 ? -10.154 -3.112 5.868 1.00 95.12 85 PHE A CA 1
ATOM 661 C C . PHE A 1 85 ? -10.016 -4.185 6.958 1.00 95.12 85 PHE A C 1
ATOM 663 O O . PHE A 1 85 ? -10.255 -3.905 8.133 1.00 95.12 85 PHE A O 1
ATOM 670 N N . ALA A 1 86 ? -9.584 -5.396 6.592 1.00 95.62 86 ALA A N 1
ATOM 671 C CA . ALA A 1 86 ? -9.500 -6.516 7.528 1.00 95.62 86 ALA A CA 1
ATOM 672 C C . ALA A 1 86 ? -8.452 -6.286 8.631 1.00 95.62 86 ALA A C 1
ATOM 674 O O . ALA A 1 86 ? -8.674 -6.665 9.782 1.00 95.62 86 ALA A O 1
ATOM 675 N N . SER A 1 87 ? -7.328 -5.641 8.302 1.00 94.75 87 SER A N 1
ATOM 676 C CA . SER A 1 87 ? -6.251 -5.370 9.262 1.00 94.75 87 SER A CA 1
ATOM 677 C C . SER A 1 87 ? -6.654 -4.324 10.290 1.00 94.75 87 SER A C 1
ATOM 679 O O . SER A 1 87 ? -6.445 -4.544 11.479 1.00 94.75 87 SER A O 1
ATOM 681 N N . ILE A 1 88 ? -7.253 -3.208 9.860 1.00 94.50 88 ILE A N 1
ATOM 682 C CA . ILE A 1 88 ? -7.716 -2.166 10.785 1.00 94.50 88 ILE A CA 1
ATOM 683 C C . ILE A 1 88 ? -8.879 -2.683 11.629 1.00 94.50 88 ILE A C 1
ATOM 685 O O . ILE A 1 88 ? -8.872 -2.489 12.844 1.00 94.50 88 ILE A O 1
ATOM 689 N N . LEU A 1 89 ? -9.836 -3.388 11.016 1.00 95.31 89 LEU A N 1
ATOM 690 C CA . LEU A 1 89 ? -10.964 -3.979 11.732 1.00 95.31 89 LEU A CA 1
ATOM 691 C C . LEU A 1 89 ? -10.484 -4.930 12.838 1.00 95.31 89 LEU A C 1
ATOM 693 O O . LEU A 1 89 ? -10.894 -4.776 13.986 1.00 95.31 89 LEU A O 1
ATOM 697 N N . SER A 1 90 ? -9.571 -5.854 12.515 1.00 94.06 90 SER A N 1
ATOM 698 C CA . SER A 1 90 ? -8.950 -6.767 13.489 1.00 94.06 90 SER A CA 1
ATOM 699 C C . SER A 1 90 ? -8.154 -6.025 14.562 1.00 94.06 90 SER A C 1
ATOM 701 O O . SER A 1 90 ? -8.334 -6.280 15.755 1.00 94.06 90 SER A O 1
ATOM 703 N N . ALA A 1 91 ? -7.320 -5.059 14.170 1.00 92.12 91 ALA A N 1
ATOM 704 C CA . ALA A 1 91 ? -6.502 -4.297 15.107 1.00 92.12 91 ALA A CA 1
ATOM 705 C C . ALA A 1 91 ? -7.357 -3.550 16.140 1.00 92.12 91 ALA A C 1
ATOM 707 O O . ALA A 1 91 ? -7.056 -3.590 17.333 1.00 92.12 91 ALA A O 1
ATOM 708 N N . VAL A 1 92 ? -8.445 -2.911 15.701 1.00 91.94 92 VAL A N 1
ATOM 709 C CA . VAL A 1 92 ? -9.355 -2.188 16.596 1.00 91.94 92 VAL A CA 1
ATOM 710 C C . VAL A 1 92 ? -10.182 -3.151 17.444 1.00 91.94 92 VAL A C 1
ATOM 712 O O . VAL A 1 92 ? -10.326 -2.918 18.641 1.00 91.94 92 VAL A O 1
ATOM 715 N N . ALA A 1 93 ? -10.673 -4.250 16.869 1.00 90.56 93 ALA A N 1
ATOM 716 C CA . ALA A 1 93 ? -11.462 -5.257 17.581 1.00 90.56 93 ALA A CA 1
ATOM 717 C C . ALA A 1 93 ? -10.676 -5.996 18.685 1.00 90.56 93 ALA A C 1
ATOM 719 O O . ALA A 1 93 ? -11.276 -6.587 19.578 1.00 90.56 93 ALA A O 1
ATOM 720 N N . ARG A 1 94 ? -9.339 -5.940 18.658 1.00 86.69 94 ARG A N 1
ATOM 721 C CA . ARG A 1 94 ? -8.453 -6.500 19.695 1.00 86.69 94 ARG A CA 1
ATOM 722 C C . ARG A 1 94 ? -8.155 -5.534 20.845 1.00 86.69 94 ARG A C 1
ATOM 724 O O . ARG A 1 94 ? -7.523 -5.929 21.827 1.00 86.69 94 ARG A O 1
ATOM 731 N N . LEU A 1 95 ? -8.584 -4.275 20.754 1.00 85.81 95 LEU A N 1
ATOM 732 C CA . LEU A 1 95 ? -8.390 -3.308 21.833 1.00 85.81 95 LEU A CA 1
ATOM 733 C C . LEU A 1 95 ? -9.330 -3.615 23.003 1.00 85.81 95 LEU A C 1
ATOM 735 O O . LEU A 1 95 ? -10.540 -3.686 22.842 1.00 85.81 95 LEU A O 1
ATOM 739 N N . HIS A 1 96 ? -8.789 -3.701 24.219 1.00 71.88 96 HIS A N 1
ATOM 740 C CA . HIS A 1 96 ? -9.599 -3.930 25.425 1.00 71.88 96 HIS A CA 1
ATOM 741 C C . HIS A 1 96 ? -10.569 -2.777 25.735 1.00 71.88 96 HIS A C 1
ATOM 743 O O . HIS A 1 96 ? -11.587 -2.970 26.397 1.00 71.88 96 HIS A O 1
ATOM 749 N N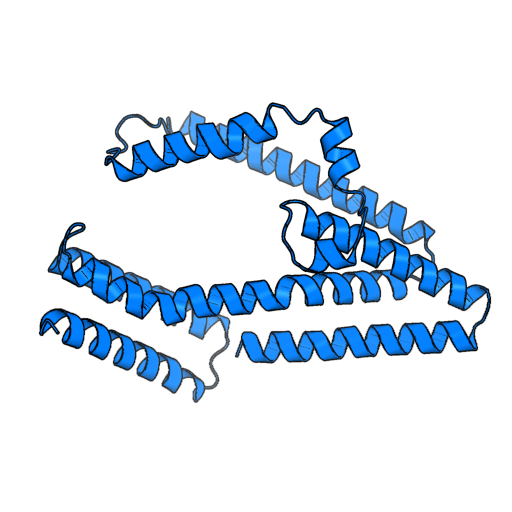 . ASN A 1 97 ? -10.257 -1.555 25.291 1.00 74.88 97 ASN A N 1
ATOM 750 C CA . ASN A 1 97 ? -11.109 -0.394 25.514 1.00 74.88 97 ASN A CA 1
ATOM 751 C C . ASN A 1 97 ? -11.031 0.604 24.357 1.00 74.88 97 ASN A C 1
ATOM 753 O O . ASN A 1 97 ? -9.948 1.035 23.968 1.00 74.88 97 ASN A O 1
ATOM 757 N N . ALA A 1 98 ? -12.197 1.070 23.902 1.00 74.12 98 ALA A N 1
ATOM 758 C CA . ALA A 1 98 ? -12.320 2.056 22.825 1.00 74.12 98 ALA A CA 1
ATOM 759 C C . ALA A 1 98 ? -11.612 3.394 23.132 1.00 74.12 98 ALA A C 1
ATOM 761 O O . ALA A 1 98 ? -11.134 4.056 22.219 1.00 74.12 98 ALA A O 1
ATOM 762 N N . SER A 1 99 ? -11.478 3.775 24.410 1.00 76.75 99 SER A N 1
ATOM 763 C CA . SER A 1 99 ? -10.735 4.981 24.819 1.00 76.75 99 SER A CA 1
ATOM 764 C C . SER A 1 99 ? -9.243 4.917 24.446 1.00 76.75 99 SER A C 1
ATOM 766 O O . SER A 1 99 ? -8.636 5.932 24.101 1.00 76.75 99 SER A O 1
ATOM 768 N N . GLN A 1 100 ? -8.652 3.715 24.422 1.00 81.06 100 GLN A N 1
ATOM 769 C CA . GLN A 1 100 ? -7.250 3.543 24.030 1.00 81.06 100 GLN A CA 1
ATOM 770 C C . GLN A 1 100 ? -7.029 3.885 22.551 1.00 81.06 100 GLN A C 1
ATOM 772 O O . GLN A 1 100 ? -5.981 4.431 22.214 1.00 81.06 100 GLN A O 1
ATOM 777 N N . LEU A 1 101 ? -8.030 3.652 21.691 1.00 82.94 101 LEU A N 1
ATOM 778 C CA . LEU A 1 101 ? -7.952 3.974 20.266 1.00 82.94 101 LEU A CA 1
ATOM 779 C C . LEU A 1 101 ? -7.724 5.471 20.043 1.00 82.94 101 LEU A C 1
ATOM 781 O O . LEU A 1 101 ? -6.834 5.839 19.289 1.00 82.94 101 LEU A O 1
ATOM 785 N N . GLY A 1 102 ? -8.480 6.335 20.728 1.00 83.62 102 GLY A N 1
ATOM 786 C CA . GLY A 1 102 ? -8.343 7.787 20.579 1.00 83.62 102 GLY A CA 1
ATOM 787 C C . GLY A 1 102 ? -6.942 8.283 20.944 1.00 83.62 102 GLY A C 1
ATOM 788 O O . GLY A 1 102 ? -6.349 9.067 20.203 1.00 83.62 102 GLY A O 1
ATOM 789 N N . LYS A 1 103 ? -6.375 7.770 22.045 1.00 87.06 103 LYS A N 1
ATOM 790 C CA . LYS A 1 103 ? -5.014 8.115 22.484 1.00 87.06 103 LYS A CA 1
ATOM 791 C C . LYS A 1 103 ? -3.950 7.622 21.502 1.00 87.06 103 LYS A C 1
ATOM 793 O O . LYS A 1 103 ? -3.037 8.380 21.181 1.00 87.06 103 LYS A O 1
ATOM 798 N N . ILE A 1 104 ? -4.067 6.379 21.027 1.00 88.12 104 ILE A N 1
ATOM 799 C CA . ILE A 1 104 ? -3.143 5.807 20.038 1.00 88.12 104 ILE A CA 1
ATOM 800 C C . ILE A 1 104 ? -3.209 6.622 18.745 1.00 88.12 104 ILE A C 1
ATOM 802 O O . ILE A 1 104 ? -2.178 7.096 18.284 1.00 88.12 104 ILE A O 1
ATOM 806 N N . SER A 1 105 ? -4.410 6.869 18.216 1.00 86.88 105 SER A N 1
ATOM 807 C CA . SER A 1 105 ? -4.604 7.641 16.987 1.00 86.88 105 SER A CA 1
ATOM 808 C C . SER A 1 105 ? -4.038 9.055 17.093 1.00 86.88 105 SER A C 1
ATOM 810 O O . SER A 1 105 ? -3.344 9.490 16.180 1.00 86.88 105 SER A O 1
ATOM 812 N N . PHE A 1 106 ? -4.278 9.765 18.201 1.00 89.94 106 PHE A N 1
ATOM 813 C CA . PHE A 1 106 ? -3.743 11.116 18.388 1.00 89.94 106 PHE A CA 1
ATOM 814 C C . PHE A 1 106 ? -2.211 11.128 18.438 1.00 89.94 106 PHE A C 1
ATOM 816 O O . PHE A 1 106 ? -1.585 11.941 17.759 1.00 89.94 106 PHE A O 1
ATOM 823 N N . LEU A 1 107 ? -1.601 10.201 19.187 1.00 93.06 107 LEU A N 1
ATOM 824 C CA . LEU A 1 107 ? -0.143 10.071 19.244 1.00 93.06 107 LEU A CA 1
ATOM 825 C C . LEU A 1 107 ? 0.437 9.723 17.871 1.00 93.06 107 LEU A C 1
ATOM 827 O O . LEU A 1 107 ? 1.376 10.375 17.429 1.00 93.06 107 LEU A O 1
ATOM 831 N N . THR A 1 108 ? -0.144 8.751 17.167 1.00 91.38 108 THR A N 1
ATOM 832 C CA . THR A 1 108 ? 0.322 8.340 15.840 1.00 91.38 108 THR A CA 1
ATOM 833 C C . THR A 1 108 ? 0.195 9.468 14.820 1.00 91.38 108 THR A C 1
ATOM 835 O O . THR A 1 108 ? 1.168 9.753 14.129 1.00 91.38 108 THR A O 1
ATOM 838 N N . ILE A 1 109 ? -0.955 10.145 14.736 1.00 91.38 109 ILE A N 1
ATOM 839 C CA . ILE A 1 109 ? -1.148 11.272 13.810 1.00 91.38 109 ILE A CA 1
ATOM 840 C C . ILE A 1 109 ? -0.173 12.403 14.145 1.00 91.38 109 ILE A C 1
ATOM 842 O O . ILE A 1 109 ? 0.491 12.913 13.246 1.00 91.38 109 ILE A O 1
ATOM 846 N N . GLY A 1 110 ? -0.033 12.758 15.426 1.00 95.00 110 GLY A N 1
ATOM 847 C CA . GLY A 1 110 ? 0.912 13.782 15.868 1.00 95.00 110 GLY A CA 1
ATOM 848 C C . GLY A 1 110 ? 2.354 13.446 15.485 1.00 95.00 110 GLY A C 1
ATOM 849 O O . GLY A 1 110 ? 3.046 14.285 14.909 1.00 95.00 110 GLY A O 1
ATOM 850 N N . THR A 1 111 ? 2.793 12.206 15.724 1.00 96.00 111 THR A N 1
ATOM 851 C CA . THR A 1 111 ? 4.126 11.741 15.321 1.00 96.00 111 THR A CA 1
ATOM 852 C C . THR A 1 111 ? 4.300 11.771 13.806 1.00 96.00 111 THR A C 1
ATOM 854 O O . THR A 1 111 ? 5.305 12.300 13.345 1.00 96.00 111 THR A O 1
ATOM 857 N N . LEU A 1 112 ? 3.336 11.269 13.027 1.00 95.19 112 LEU A N 1
ATOM 858 C CA . LEU A 1 112 ? 3.429 11.239 11.563 1.00 95.19 112 LEU A CA 1
ATOM 859 C C . LEU A 1 112 ? 3.479 12.644 10.957 1.00 95.19 112 LEU A C 1
ATOM 861 O O . LEU A 1 112 ? 4.292 12.894 10.065 1.00 95.19 112 LEU A O 1
ATOM 865 N N . LEU A 1 113 ? 2.656 13.573 11.449 1.00 94.44 113 LEU A N 1
ATOM 866 C CA . LEU A 1 113 ? 2.688 14.973 11.019 1.00 94.44 113 LEU A CA 1
ATOM 867 C C . LEU A 1 113 ? 4.026 15.623 11.367 1.00 94.44 113 LEU A C 1
ATOM 869 O O . LEU A 1 113 ? 4.620 16.293 10.526 1.00 94.44 113 LEU A O 1
ATOM 873 N N . PHE A 1 114 ? 4.538 15.372 12.571 1.00 96.56 114 PHE A N 1
ATOM 874 C CA . PHE A 1 114 ? 5.821 15.908 13.009 1.00 96.56 114 PHE A CA 1
ATOM 875 C C . PHE A 1 114 ? 6.997 15.359 12.188 1.00 96.56 114 PHE A C 1
ATOM 877 O O . PHE A 1 114 ? 7.836 16.127 11.719 1.00 96.56 114 PHE A O 1
ATOM 884 N N . THR A 1 115 ? 7.045 14.049 11.931 1.00 97.00 115 THR A N 1
ATOM 885 C CA . THR A 1 115 ? 8.092 13.455 11.085 1.00 97.00 115 THR A CA 1
ATOM 886 C C . THR A 1 115 ? 7.984 13.912 9.634 1.00 97.00 115 THR A C 1
ATOM 888 O O . THR A 1 115 ? 9.007 14.116 8.986 1.00 97.00 115 THR A O 1
ATOM 891 N N . THR A 1 116 ? 6.763 14.120 9.128 1.00 95.75 116 THR A N 1
ATOM 892 C CA . THR A 1 116 ? 6.537 14.645 7.771 1.00 95.75 116 THR A CA 1
ATOM 893 C C . THR A 1 116 ? 7.005 16.091 7.659 1.00 95.75 116 THR A C 1
ATOM 895 O O . THR A 1 116 ? 7.657 16.441 6.679 1.00 95.75 116 THR A O 1
ATOM 898 N N . LEU A 1 117 ? 6.749 16.914 8.681 1.00 96.31 117 LEU A N 1
ATOM 899 C CA . LEU A 1 117 ? 7.265 18.279 8.763 1.00 96.31 117 LEU A CA 1
ATOM 900 C C . LEU A 1 117 ? 8.798 18.291 8.718 1.00 96.31 117 LEU A C 1
ATOM 902 O O . LEU A 1 117 ? 9.375 19.024 7.919 1.00 96.31 117 LEU A O 1
ATOM 906 N N . ILE A 1 118 ? 9.459 17.447 9.517 1.00 97.12 118 ILE A N 1
ATOM 907 C CA . ILE A 1 118 ? 10.926 17.328 9.502 1.00 97.12 118 ILE A CA 1
ATOM 908 C C . ILE A 1 118 ? 11.425 16.891 8.119 1.00 97.12 118 ILE A C 1
ATOM 910 O O . ILE A 1 118 ? 12.346 17.504 7.584 1.00 97.12 118 ILE A O 1
ATOM 914 N N . ALA A 1 119 ? 10.814 15.868 7.518 1.00 96.69 119 ALA A N 1
ATOM 915 C CA . ALA A 1 119 ? 11.198 15.386 6.192 1.00 96.69 119 ALA A CA 1
ATOM 916 C C . ALA A 1 119 ? 11.039 16.471 5.112 1.00 96.69 119 ALA A C 1
ATOM 918 O O . ALA A 1 119 ? 11.930 16.638 4.279 1.00 96.69 119 ALA A O 1
ATOM 919 N N . ALA A 1 120 ? 9.950 17.246 5.156 1.00 95.25 120 ALA A N 1
ATOM 920 C CA . ALA A 1 120 ? 9.716 18.363 4.244 1.00 95.25 120 ALA A CA 1
ATOM 921 C C . ALA A 1 120 ? 10.767 19.469 4.418 1.00 95.25 120 ALA A C 1
ATOM 923 O O . ALA A 1 120 ? 11.317 19.949 3.429 1.00 95.25 120 ALA A O 1
ATOM 924 N N . LEU A 1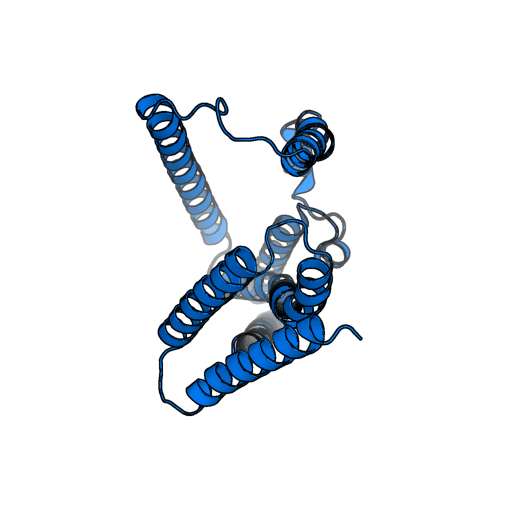 121 ? 11.104 19.828 5.662 1.00 96.00 121 LEU A N 1
ATOM 925 C CA . LEU A 1 121 ? 12.154 20.808 5.951 1.00 96.00 121 LEU A CA 1
ATOM 926 C C . LEU A 1 121 ? 13.521 20.349 5.437 1.00 96.00 121 LEU A C 1
ATOM 928 O O . LEU A 1 121 ? 14.228 21.139 4.817 1.00 96.00 121 LEU A O 1
ATOM 932 N N . ILE A 1 122 ? 13.876 19.075 5.636 1.00 95.81 122 ILE A N 1
ATOM 933 C CA . ILE A 1 122 ? 15.110 18.496 5.084 1.00 95.81 122 ILE A CA 1
ATOM 934 C C . ILE A 1 122 ? 15.089 18.565 3.553 1.00 95.81 122 ILE A C 1
ATOM 936 O O . ILE A 1 122 ? 16.077 18.984 2.956 1.00 95.81 122 ILE A O 1
ATOM 940 N N . GLY A 1 123 ? 13.972 18.210 2.912 1.00 93.94 123 GLY A N 1
ATOM 941 C CA . GLY A 1 123 ? 13.827 18.276 1.456 1.00 93.94 123 GLY A CA 1
ATOM 942 C C . GLY A 1 123 ? 14.027 19.691 0.906 1.00 93.94 123 GLY A C 1
ATOM 943 O O . GLY A 1 123 ? 14.805 19.884 -0.029 1.00 93.94 123 GLY A O 1
ATOM 944 N N . VAL A 1 124 ? 13.394 20.691 1.527 1.00 93.06 124 VAL A N 1
ATOM 945 C CA . VAL A 1 124 ? 13.558 22.110 1.164 1.00 93.06 124 VAL A CA 1
ATOM 946 C C . VAL A 1 124 ? 15.000 22.568 1.385 1.00 93.06 124 VAL A C 1
ATOM 948 O O . VAL A 1 124 ? 15.579 23.227 0.524 1.00 93.06 124 VAL A O 1
ATOM 951 N N . LEU A 1 125 ? 15.606 22.195 2.512 1.00 94.94 125 LEU A N 1
ATOM 952 C CA . LEU A 1 125 ? 16.977 22.570 2.845 1.00 94.94 125 LEU A CA 1
ATOM 953 C C . LEU A 1 125 ? 17.985 21.977 1.853 1.00 94.94 125 LEU A C 1
ATOM 955 O O . LEU A 1 125 ? 18.821 22.711 1.339 1.00 94.94 125 LEU A O 1
ATOM 959 N N . VAL A 1 126 ? 17.881 20.686 1.530 1.00 94.19 126 VAL A N 1
ATOM 960 C CA . VAL A 1 126 ? 18.739 20.028 0.530 1.00 94.19 126 VAL A CA 1
ATOM 961 C C . VAL A 1 126 ? 18.551 20.668 -0.847 1.00 94.19 126 VAL A C 1
ATOM 963 O O . VAL A 1 126 ? 19.536 20.998 -1.501 1.00 94.19 126 VAL A O 1
ATOM 966 N N . THR A 1 127 ? 17.307 20.914 -1.265 1.00 90.31 127 THR A N 1
ATOM 967 C CA . THR A 1 127 ? 17.015 21.551 -2.562 1.00 90.31 127 THR A CA 1
ATOM 968 C C . THR A 1 127 ? 17.674 22.927 -2.669 1.00 90.31 127 THR A C 1
ATOM 970 O O . THR A 1 127 ? 18.336 23.215 -3.665 1.00 90.31 127 THR A O 1
ATOM 973 N N . ASN A 1 128 ? 17.567 23.743 -1.618 1.00 89.19 128 ASN A N 1
ATOM 974 C CA . ASN A 1 128 ? 18.175 25.072 -1.580 1.00 89.19 128 ASN A CA 1
ATOM 975 C C . ASN A 1 128 ? 19.708 25.026 -1.479 1.00 89.19 128 ASN A C 1
ATOM 977 O O . ASN A 1 128 ? 20.380 25.791 -2.164 1.00 89.19 128 ASN A O 1
ATOM 981 N N . LEU A 1 129 ? 20.279 24.135 -0.657 1.00 92.38 129 LEU A N 1
ATOM 982 C CA . LEU A 1 129 ? 21.732 24.042 -0.453 1.00 92.38 129 LEU A CA 1
ATOM 983 C C . LEU A 1 129 ? 22.482 23.596 -1.707 1.00 92.38 129 LEU A C 1
ATOM 985 O O . LEU A 1 129 ? 23.561 24.108 -1.990 1.00 92.38 129 LEU A O 1
ATOM 989 N N . PHE A 1 130 ? 21.922 22.643 -2.449 1.00 89.06 130 PHE A N 1
ATOM 990 C CA . PHE A 1 130 ? 22.521 22.152 -3.689 1.00 89.06 130 PHE A CA 1
ATOM 991 C C . PHE A 1 130 ? 22.109 22.979 -4.912 1.00 89.06 130 PHE A C 1
ATOM 993 O O . PHE A 1 130 ? 22.497 22.632 -6.025 1.00 89.06 130 PHE A O 1
ATOM 1000 N N . GLY A 1 131 ? 21.330 24.054 -4.719 1.00 84.81 131 GLY A N 1
ATOM 1001 C CA . GLY A 1 131 ? 20.844 24.900 -5.806 1.00 84.81 131 GLY A CA 1
ATOM 1002 C C . GLY A 1 131 ? 20.107 24.096 -6.875 1.00 84.81 131 GLY A C 1
ATOM 1003 O O . GLY A 1 131 ? 20.289 24.359 -8.060 1.00 84.81 131 GLY A O 1
ATOM 1004 N N . LEU A 1 132 ? 19.336 23.080 -6.469 1.00 80.38 132 LEU A N 1
ATOM 1005 C CA . LEU A 1 132 ? 18.603 22.209 -7.386 1.00 80.38 132 LEU A CA 1
ATOM 1006 C C . LEU A 1 132 ? 17.446 23.001 -7.998 1.00 80.38 132 LEU A C 1
ATOM 1008 O O . LEU A 1 132 ? 16.323 22.992 -7.491 1.00 80.38 132 LEU A O 1
ATOM 1012 N N . THR A 1 133 ? 17.735 23.722 -9.074 1.00 73.69 133 THR A N 1
ATOM 1013 C CA . THR A 1 133 ? 16.736 24.412 -9.882 1.00 73.69 133 THR A CA 1
ATOM 1014 C C . THR A 1 133 ? 16.249 23.491 -10.998 1.00 73.69 133 THR A C 1
ATOM 1016 O O . THR A 1 133 ? 16.907 22.527 -11.387 1.00 73.69 133 THR A O 1
ATOM 1019 N N . ALA A 1 134 ? 15.064 23.779 -11.535 1.00 65.25 134 ALA A N 1
ATOM 1020 C CA . ALA A 1 134 ? 14.570 23.103 -12.735 1.00 65.25 134 ALA A CA 1
ATOM 1021 C C . ALA A 1 134 ? 15.309 23.555 -14.016 1.00 65.25 134 ALA A C 1
ATOM 1023 O O . ALA A 1 134 ? 15.014 23.059 -15.104 1.00 65.25 134 ALA A O 1
ATOM 1024 N N . GLU A 1 135 ? 16.248 24.501 -13.906 1.00 60.00 135 GLU A N 1
ATOM 1025 C CA . GLU A 1 135 ? 17.032 25.010 -15.029 1.00 60.00 135 GLU A CA 1
ATOM 1026 C C . GLU A 1 135 ? 18.039 23.947 -15.489 1.00 60.00 135 GLU A C 1
ATOM 1028 O O . GLU A 1 135 ? 18.821 23.419 -14.705 1.00 60.00 135 GLU A O 1
ATOM 1033 N N . GLY A 1 136 ? 18.016 23.607 -16.780 1.00 56.78 136 GLY A N 1
ATOM 1034 C CA . GLY A 1 136 ? 18.933 22.621 -17.364 1.00 56.78 136 GLY A CA 1
ATOM 1035 C C . GLY A 1 136 ? 18.446 21.168 -17.336 1.00 56.78 136 GLY A C 1
ATOM 1036 O O . GLY A 1 136 ? 19.070 20.317 -17.972 1.00 56.78 136 GLY A O 1
ATOM 1037 N N . LEU A 1 137 ? 17.301 20.864 -16.709 1.00 59.03 137 LEU A N 1
ATOM 1038 C CA . LEU A 1 137 ? 16.568 19.641 -17.041 1.00 59.03 137 LEU A CA 1
ATOM 1039 C C . LEU A 1 137 ? 16.078 19.788 -18.485 1.00 59.03 137 LEU A C 1
ATOM 1041 O O . LEU A 1 137 ? 15.241 20.643 -18.770 1.00 59.03 137 LEU A O 1
ATOM 1045 N N . VAL A 1 138 ? 16.626 18.993 -19.409 1.00 51.66 138 VAL A N 1
ATOM 1046 C CA . VAL A 1 138 ? 16.176 18.950 -20.807 1.00 51.66 138 VAL A CA 1
ATOM 1047 C C . VAL A 1 138 ? 14.726 18.468 -20.808 1.00 51.66 138 VAL A C 1
ATOM 1049 O O . VAL A 1 138 ? 14.453 17.268 -20.815 1.00 51.66 138 VAL A O 1
ATOM 1052 N N . GLN A 1 139 ? 13.781 19.405 -20.742 1.00 56.34 139 GLN A N 1
ATOM 1053 C CA . GLN A 1 139 ? 12.361 19.123 -20.879 1.00 56.34 139 GLN A CA 1
ATOM 1054 C C . GLN A 1 139 ? 12.113 18.709 -22.330 1.00 56.34 139 GLN A C 1
ATOM 1056 O O . GLN A 1 139 ? 11.874 19.537 -23.206 1.00 56.34 139 GLN A O 1
ATOM 1061 N N . GLY A 1 140 ? 12.195 17.410 -22.614 1.00 62.75 140 GLY A N 1
ATOM 1062 C CA . GLY A 1 140 ? 11.554 16.873 -23.810 1.00 62.75 140 GLY A CA 1
ATOM 1063 C C . GLY A 1 140 ? 10.057 17.200 -23.760 1.00 62.75 140 GLY A C 1
ATOM 1064 O O . GLY A 1 140 ? 9.489 17.311 -22.674 1.00 62.75 140 GLY A O 1
ATOM 1065 N N . GLY A 1 141 ? 9.387 17.323 -24.910 1.00 66.69 141 GLY A N 1
ATOM 1066 C CA . GLY A 1 141 ? 7.961 17.696 -24.959 1.00 66.69 141 GLY A CA 1
ATOM 1067 C C . GLY A 1 141 ? 7.033 16.804 -24.113 1.00 66.69 141 GLY A C 1
ATOM 1068 O O . GLY A 1 141 ? 5.986 17.260 -23.661 1.00 66.69 141 GLY A O 1
ATOM 1069 N N . ALA A 1 142 ? 7.439 15.560 -23.826 1.00 62.41 142 ALA A N 1
ATOM 1070 C CA . ALA A 1 142 ? 6.752 14.661 -22.897 1.00 62.41 142 ALA A CA 1
ATOM 1071 C C . ALA A 1 142 ? 6.799 15.136 -21.430 1.00 62.41 142 ALA A C 1
ATOM 1073 O O . ALA A 1 142 ? 5.820 14.973 -20.702 1.00 62.41 142 ALA A O 1
ATOM 1074 N N . GLU A 1 143 ? 7.901 15.754 -21.001 1.00 65.00 143 GLU A N 1
ATOM 1075 C CA . GLU A 1 143 ? 8.065 16.266 -19.641 1.00 65.00 143 GLU A CA 1
ATOM 1076 C C . GLU A 1 143 ? 7.237 17.543 -19.461 1.00 65.00 143 GLU A C 1
ATOM 1078 O O . GLU A 1 143 ? 6.466 17.639 -18.511 1.00 65.00 143 GLU A O 1
ATOM 1083 N N . THR A 1 144 ? 7.259 18.463 -20.433 1.00 68.19 144 THR A N 1
ATOM 1084 C CA . THR A 1 144 ? 6.390 19.657 -20.434 1.00 68.19 144 THR A CA 1
ATOM 1085 C C . THR A 1 144 ? 4.903 19.284 -20.462 1.00 68.19 144 THR A C 1
ATOM 1087 O O . THR A 1 144 ? 4.103 19.866 -19.730 1.00 68.19 144 THR A O 1
ATOM 1090 N N . ALA A 1 145 ? 4.514 18.262 -21.235 1.00 69.56 145 ALA A N 1
ATOM 1091 C CA . ALA A 1 145 ? 3.144 17.748 -21.222 1.00 69.56 145 ALA A CA 1
ATOM 1092 C C . ALA A 1 145 ? 2.753 17.156 -19.854 1.00 69.56 145 ALA A C 1
ATOM 1094 O O . ALA A 1 145 ? 1.622 17.354 -19.405 1.00 69.56 145 ALA A O 1
ATOM 1095 N N . ARG A 1 146 ? 3.678 16.477 -19.157 1.00 69.69 146 ARG A N 1
ATOM 1096 C CA . ARG A 1 146 ? 3.455 16.007 -17.778 1.00 69.69 146 ARG A CA 1
ATOM 1097 C C . ARG A 1 146 ? 3.345 17.158 -16.783 1.00 69.69 146 ARG A C 1
ATOM 1099 O O . ARG A 1 146 ? 2.461 17.093 -15.934 1.00 69.69 146 ARG A O 1
ATOM 1106 N N . LEU A 1 147 ? 4.173 18.199 -16.885 1.00 69.75 147 LEU A N 1
ATOM 1107 C CA . LEU A 1 147 ? 4.051 19.386 -16.030 1.00 69.75 147 LEU A CA 1
ATOM 1108 C C . LEU A 1 147 ? 2.678 20.052 -16.205 1.00 69.75 147 LEU A C 1
ATOM 1110 O O . LEU A 1 147 ? 1.974 20.255 -15.218 1.00 69.75 147 LEU A O 1
ATOM 1114 N N . ASN A 1 148 ? 2.244 20.267 -17.448 1.00 71.44 148 ASN A N 1
ATOM 1115 C CA . ASN A 1 148 ? 0.925 20.838 -17.740 1.00 71.44 148 ASN A CA 1
ATOM 1116 C C . ASN A 1 148 ? -0.218 19.943 -17.235 1.00 71.44 148 ASN A C 1
ATOM 1118 O O . ASN A 1 148 ? -1.240 20.437 -16.754 1.00 71.44 148 ASN A O 1
ATOM 1122 N N . ALA A 1 149 ? -0.062 18.617 -17.306 1.00 69.06 149 ALA A N 1
ATOM 1123 C CA . ALA A 1 149 ? -1.026 17.683 -16.734 1.00 69.06 149 ALA A CA 1
ATOM 1124 C C . ALA A 1 149 ? -1.073 17.767 -15.200 1.00 69.06 149 ALA A C 1
ATOM 1126 O O . ALA A 1 149 ? -2.156 17.650 -14.632 1.00 69.06 149 ALA A O 1
ATOM 1127 N N . ILE A 1 150 ? 0.057 17.983 -14.523 1.00 67.56 150 ILE A N 1
ATOM 1128 C CA . ILE A 1 150 ? 0.105 18.156 -13.064 1.00 67.56 150 ILE A CA 1
ATOM 1129 C C . ILE A 1 150 ? -0.566 19.472 -12.658 1.00 67.56 150 ILE A C 1
ATOM 1131 O O . ILE A 1 150 ? -1.416 19.480 -11.766 1.00 67.56 150 ILE A O 1
ATOM 1135 N N . GLU A 1 151 ? -0.245 20.565 -13.343 1.00 68.19 151 GLU A N 1
ATOM 1136 C CA . GLU A 1 151 ? -0.826 21.883 -13.079 1.00 68.19 151 GLU A CA 1
ATOM 1137 C C . GLU A 1 151 ? -2.353 21.875 -13.280 1.00 68.19 151 GLU A C 1
ATOM 1139 O O . GLU A 1 151 ? -3.111 22.242 -12.382 1.00 68.19 151 GLU A O 1
ATOM 1144 N N . SER A 1 152 ? -2.825 21.340 -14.410 1.00 67.44 152 SER A N 1
ATOM 1145 C CA . SER A 1 152 ? -4.258 21.294 -14.733 1.00 67.44 152 SER A CA 1
ATOM 1146 C C . SER A 1 152 ? -5.060 20.262 -13.928 1.00 67.44 152 SER A C 1
ATOM 1148 O O . SER A 1 152 ? -6.204 20.532 -13.565 1.00 67.44 152 SER A O 1
ATOM 1150 N N . ASN A 1 153 ? -4.505 19.077 -13.634 1.00 63.28 153 ASN A N 1
ATOM 1151 C CA . ASN A 1 153 ? -5.270 17.993 -12.999 1.00 63.28 153 ASN A CA 1
ATOM 1152 C C . ASN A 1 153 ? -5.119 17.911 -11.481 1.00 63.28 153 ASN A C 1
ATOM 1154 O O . ASN A 1 153 ? -6.012 17.356 -10.839 1.00 63.28 153 ASN A O 1
ATOM 1158 N N . TYR A 1 154 ? -4.018 18.405 -10.910 1.00 59.09 154 TYR A N 1
ATOM 1159 C CA . TYR A 1 154 ? -3.735 18.271 -9.479 1.00 59.09 154 TYR A CA 1
ATOM 1160 C C . TYR A 1 154 ? -3.768 19.614 -8.759 1.00 59.09 154 TYR A C 1
ATOM 1162 O O . TYR A 1 154 ? -4.445 19.713 -7.739 1.00 59.09 154 TYR A O 1
ATOM 1170 N N . VAL A 1 155 ? -3.111 20.653 -9.287 1.00 59.56 155 VAL A N 1
ATOM 1171 C CA . VAL A 1 155 ? -3.073 21.961 -8.608 1.00 59.56 155 VAL A CA 1
ATOM 1172 C C . VAL A 1 155 ? -4.469 22.581 -8.574 1.00 59.56 155 VAL A C 1
ATOM 1174 O O . VAL A 1 155 ? -4.952 22.877 -7.485 1.00 59.56 155 VAL A O 1
ATOM 1177 N N . GLY A 1 156 ? -5.169 22.639 -9.713 1.00 59.47 156 GLY A N 1
ATOM 1178 C CA . GLY A 1 156 ? -6.531 23.189 -9.782 1.00 59.47 156 GLY A CA 1
ATOM 1179 C C . GLY A 1 156 ? -7.591 22.415 -8.980 1.00 59.47 156 GLY A C 1
ATOM 1180 O O . GLY A 1 156 ? -8.562 23.000 -8.520 1.00 59.47 156 GLY A O 1
ATOM 1181 N N . LYS A 1 157 ? -7.416 21.102 -8.756 1.00 57.59 157 LYS A N 1
ATOM 1182 C CA . LYS A 1 157 ? -8.366 20.295 -7.956 1.00 57.59 157 LYS A CA 1
ATOM 1183 C C . LYS A 1 157 ? -8.118 20.374 -6.452 1.00 57.59 157 LYS A C 1
ATOM 1185 O O . LYS A 1 157 ? -9.035 20.115 -5.676 1.00 57.59 157 LYS A O 1
ATOM 1190 N N . VAL A 1 158 ? -6.888 20.676 -6.038 1.00 56.84 158 VAL A N 1
ATOM 1191 C CA . VAL A 1 158 ? -6.499 20.754 -4.622 1.00 56.84 158 VAL A CA 1
ATOM 1192 C C . VAL A 1 158 ? -6.583 22.192 -4.103 1.00 56.84 158 VAL A C 1
ATOM 1194 O O . VAL A 1 158 ? -6.922 22.378 -2.939 1.00 56.84 158 VAL A O 1
ATOM 1197 N N . SER A 1 159 ? -6.360 23.205 -4.949 1.00 56.88 159 SER A N 1
ATOM 1198 C CA . SER A 1 159 ? -6.475 24.625 -4.575 1.00 56.88 159 SER A CA 1
ATOM 1199 C C . SER A 1 159 ? -7.894 25.049 -4.186 1.00 56.88 159 SER A C 1
ATOM 1201 O O . SER A 1 159 ? -8.051 25.932 -3.347 1.00 56.88 159 SER A O 1
ATOM 1203 N N . ASP A 1 160 ? -8.916 24.395 -4.745 1.00 58.38 160 ASP A N 1
ATOM 1204 C CA . ASP A 1 160 ? -10.328 24.697 -4.466 1.00 58.38 160 ASP A CA 1
ATOM 1205 C C . ASP A 1 160 ? -10.885 23.935 -3.247 1.00 58.38 160 ASP A C 1
ATOM 1207 O O . ASP A 1 160 ? -11.978 24.230 -2.749 1.00 58.38 160 ASP A O 1
ATOM 1211 N N . LEU A 1 161 ? -10.142 22.952 -2.723 1.00 62.78 161 LEU A N 1
ATOM 1212 C CA . LEU A 1 161 ? -10.533 22.206 -1.529 1.00 62.78 161 LEU A CA 1
ATOM 1213 C C . LEU A 1 161 ? -10.110 22.961 -0.271 1.00 62.78 161 LEU A C 1
ATOM 1215 O O . LEU A 1 161 ? -9.025 22.801 0.280 1.00 62.78 161 LEU A O 1
ATOM 1219 N N . SER A 1 162 ? -11.042 23.756 0.229 1.00 79.94 162 SER A N 1
ATOM 1220 C CA . SER A 1 162 ? -10.974 24.343 1.559 1.00 79.94 162 SER A CA 1
ATOM 1221 C C . SER A 1 162 ? -10.784 23.251 2.644 1.00 79.94 162 SER A C 1
ATOM 1223 O O . SER A 1 162 ? -11.328 22.145 2.545 1.00 79.94 162 SER A O 1
ATOM 1225 N N . VAL A 1 163 ? -9.982 23.536 3.683 1.00 80.19 163 VAL A N 1
ATOM 1226 C CA . VAL A 1 163 ? -9.560 22.549 4.707 1.00 80.19 163 VAL A CA 1
ATOM 1227 C C . VAL A 1 163 ? -10.747 21.780 5.323 1.00 80.19 163 VAL A C 1
ATOM 1229 O O . VAL A 1 163 ? -10.660 20.555 5.431 1.00 80.19 163 VAL A O 1
ATOM 1232 N N . PRO A 1 164 ? -11.887 22.414 5.670 1.00 84.44 164 PRO A N 1
ATOM 1233 C CA . PRO A 1 164 ? -13.073 21.707 6.149 1.00 84.44 164 PRO A CA 1
ATOM 1234 C C . PRO A 1 164 ? -13.655 20.699 5.152 1.00 84.44 164 PRO A C 1
ATOM 1236 O O . PRO A 1 164 ? -14.028 19.602 5.562 1.00 84.44 164 PRO A O 1
ATOM 1239 N N . GLN A 1 165 ? -13.728 21.014 3.854 1.00 81.56 165 GLN A N 1
ATOM 1240 C CA . GLN A 1 165 ? -14.263 20.071 2.865 1.00 81.56 165 GLN A CA 1
ATOM 1241 C C . GLN A 1 165 ? -13.300 18.907 2.611 1.00 81.56 165 GLN A C 1
ATOM 1243 O O . GLN A 1 165 ? -13.763 17.791 2.380 1.00 81.56 165 GLN A O 1
ATOM 1248 N N . LEU A 1 166 ? -11.990 19.114 2.774 1.00 81.31 166 LEU A N 1
ATOM 1249 C CA . LEU A 1 166 ? -11.024 18.017 2.801 1.00 81.31 166 LEU A CA 1
ATOM 1250 C C . LEU A 1 166 ? -11.250 17.098 4.015 1.00 81.31 166 LEU A C 1
ATOM 1252 O O . LEU A 1 166 ? -11.314 15.883 3.850 1.00 81.31 166 LEU A O 1
ATOM 1256 N N . VAL A 1 167 ? -11.484 17.644 5.212 1.00 84.06 167 VAL A N 1
ATOM 1257 C CA . VAL A 1 167 ? -11.830 16.831 6.397 1.00 84.06 167 VAL A CA 1
ATOM 1258 C C . VAL A 1 167 ? -13.145 16.070 6.193 1.00 84.06 167 VAL A C 1
ATOM 1260 O O . VAL A 1 167 ? -13.223 14.877 6.488 1.00 84.06 167 VAL A O 1
ATOM 1263 N N . LEU A 1 168 ? -14.173 16.723 5.643 1.00 85.19 168 LEU A N 1
ATOM 1264 C CA . LEU A 1 168 ? -15.451 16.075 5.335 1.00 85.19 168 LEU A CA 1
ATOM 1265 C C . LEU A 1 168 ? -15.303 14.963 4.291 1.00 85.19 168 LEU A C 1
ATOM 1267 O O . LEU A 1 168 ? -16.019 13.967 4.374 1.00 85.19 168 LEU A O 1
ATOM 1271 N N . SER A 1 169 ? -14.367 15.095 3.346 1.00 84.00 169 SER A N 1
ATOM 1272 C CA . SER A 1 169 ? -14.106 14.077 2.318 1.00 84.00 169 SER A CA 1
ATOM 1273 C C . SER A 1 169 ? -13.552 12.760 2.873 1.00 84.00 169 SER A C 1
ATOM 1275 O O . SER A 1 169 ? -13.585 11.744 2.181 1.00 84.00 169 SER A O 1
ATOM 1277 N N . PHE A 1 170 ? -13.069 12.758 4.120 1.00 84.75 170 PHE A N 1
ATOM 1278 C CA . PHE A 1 170 ? -12.623 11.543 4.797 1.00 84.75 170 PHE A CA 1
ATOM 1279 C C . PHE A 1 170 ? -13.785 10.742 5.380 1.00 84.75 170 PHE A C 1
ATOM 1281 O O . PHE A 1 170 ? -13.673 9.522 5.502 1.00 84.75 170 PHE A O 1
ATOM 1288 N N . ILE A 1 171 ? -14.903 11.392 5.716 1.00 86.94 171 ILE A N 1
ATOM 1289 C CA . ILE A 1 171 ? -16.057 10.714 6.307 1.00 86.94 171 ILE A CA 1
ATOM 1290 C C . ILE A 1 171 ? -16.775 9.913 5.208 1.00 86.94 171 ILE A C 1
ATOM 1292 O O . ILE A 1 171 ? -17.320 10.512 4.276 1.00 86.94 171 ILE A O 1
ATOM 1296 N N . PRO A 1 172 ? -16.809 8.569 5.298 1.00 83.69 172 PRO A N 1
ATOM 1297 C CA . PRO A 1 172 ? -17.439 7.741 4.278 1.00 83.69 172 PRO A CA 1
ATOM 1298 C C . PRO A 1 172 ? -18.946 8.004 4.232 1.00 83.69 172 PRO A C 1
ATOM 1300 O O . PRO A 1 172 ? -19.648 7.818 5.226 1.00 83.69 172 PRO A O 1
ATOM 1303 N N . LYS A 1 173 ? -19.465 8.371 3.056 1.00 86.94 173 LYS A N 1
ATOM 1304 C CA . LYS A 1 173 ? -20.918 8.393 2.800 1.00 86.94 173 LYS A CA 1
ATOM 1305 C C . LYS A 1 173 ? -21.444 6.999 2.456 1.00 86.94 173 LYS A C 1
ATOM 1307 O O . LYS A 1 173 ? -22.554 6.647 2.840 1.00 86.94 173 LYS A O 1
ATOM 1312 N N . ASN A 1 174 ? -20.643 6.214 1.730 1.00 89.12 174 ASN A N 1
ATOM 1313 C CA . ASN A 1 174 ? -20.938 4.833 1.363 1.00 89.12 174 ASN A CA 1
ATOM 1314 C C . ASN A 1 174 ? -19.637 4.004 1.374 1.00 89.12 174 ASN A C 1
ATOM 1316 O O . ASN A 1 174 ? -18.926 3.974 0.368 1.00 89.12 174 ASN A O 1
ATOM 1320 N N . PRO A 1 175 ? -19.336 3.298 2.478 1.00 86.00 175 PRO A N 1
ATOM 1321 C CA . PRO A 1 175 ? -18.108 2.514 2.610 1.00 86.00 175 PRO A CA 1
ATOM 1322 C C . PRO A 1 175 ? -17.935 1.432 1.539 1.00 86.00 175 PRO A C 1
ATOM 1324 O O . PRO A 1 175 ? -16.811 1.094 1.181 1.00 86.00 175 PRO A O 1
ATOM 1327 N N . PHE A 1 176 ? -19.035 0.888 1.008 1.00 87.12 176 PHE A N 1
ATOM 1328 C CA . PHE A 1 176 ? -18.983 -0.128 -0.045 1.00 87.12 176 PHE A CA 1
ATOM 1329 C C . PHE A 1 176 ? -18.579 0.463 -1.393 1.00 87.12 176 PHE A C 1
ATOM 1331 O O . PHE A 1 176 ? -17.855 -0.183 -2.145 1.00 87.12 176 PHE A O 1
ATOM 1338 N N . ALA A 1 177 ? -18.999 1.697 -1.679 1.00 87.81 177 ALA A N 1
ATOM 1339 C CA . ALA A 1 177 ? -18.501 2.429 -2.836 1.00 87.81 177 ALA A CA 1
ATOM 1340 C C . ALA A 1 177 ? -17.017 2.789 -2.656 1.00 87.81 177 ALA A C 1
ATOM 1342 O O . ALA A 1 177 ? -16.242 2.668 -3.594 1.00 87.81 177 ALA A O 1
ATOM 1343 N N . ASP A 1 178 ? -16.584 3.151 -1.446 1.00 88.69 178 ASP A N 1
ATOM 1344 C CA . ASP A 1 178 ? -15.168 3.446 -1.195 1.00 88.69 178 ASP A CA 1
ATOM 1345 C C . ASP A 1 178 ? -14.269 2.205 -1.289 1.00 88.69 178 ASP A C 1
ATOM 1347 O O . ASP A 1 178 ? -13.119 2.311 -1.708 1.00 88.69 178 ASP A O 1
ATOM 1351 N N . LEU A 1 179 ? -14.783 1.005 -1.008 1.00 86.75 179 LEU A N 1
ATOM 1352 C CA . LEU A 1 179 ? -14.038 -0.240 -1.229 1.00 86.75 179 LEU A CA 1
ATOM 1353 C C . LEU A 1 179 ? -13.673 -0.482 -2.703 1.00 86.75 179 LEU A C 1
ATOM 1355 O O . LEU A 1 179 ? -12.741 -1.243 -2.961 1.00 86.75 179 LEU A O 1
ATOM 1359 N N . THR A 1 180 ? -14.335 0.179 -3.661 1.00 85.56 180 THR A N 1
ATOM 1360 C CA . THR A 1 180 ? -13.950 0.097 -5.080 1.00 85.56 180 THR A CA 1
ATOM 1361 C C . THR A 1 180 ? -12.713 0.934 -5.409 1.00 85.56 180 THR A C 1
ATOM 1363 O O . THR A 1 180 ? -12.185 0.812 -6.511 1.00 85.56 180 THR A O 1
ATOM 1366 N N . GLY A 1 181 ? -12.260 1.805 -4.499 1.00 77.69 181 GLY A N 1
ATOM 1367 C CA . GLY A 1 181 ? -11.095 2.669 -4.712 1.00 77.69 181 GLY A CA 1
ATOM 1368 C C . GLY A 1 181 ? -11.303 3.755 -5.772 1.00 77.69 181 GLY A C 1
ATOM 1369 O O . GLY A 1 181 ? -10.330 4.254 -6.329 1.00 77.69 181 GLY A O 1
ATOM 1370 N N . ALA A 1 182 ? -12.556 4.112 -6.079 1.00 76.56 182 ALA A N 1
ATOM 1371 C CA . ALA A 1 182 ? -12.870 5.087 -7.125 1.00 76.56 182 ALA A CA 1
ATOM 1372 C C . ALA A 1 182 ? -12.464 6.526 -6.756 1.00 76.56 182 ALA A C 1
ATOM 1374 O O . ALA A 1 182 ? -12.233 7.339 -7.651 1.00 76.56 182 ALA A O 1
ATOM 1375 N N . ASN A 1 183 ? -12.360 6.843 -5.459 1.00 78.00 183 ASN A N 1
ATOM 1376 C CA . ASN A 1 183 ? -11.989 8.174 -4.986 1.00 78.00 183 ASN A CA 1
ATOM 1377 C C . ASN A 1 183 ? -10.559 8.188 -4.416 1.00 78.00 183 ASN A C 1
ATOM 1379 O O . ASN A 1 183 ? -10.148 7.232 -3.753 1.00 78.00 183 ASN A O 1
ATOM 1383 N N . PRO A 1 184 ? -9.817 9.304 -4.552 1.00 74.12 184 PRO A N 1
ATOM 1384 C CA . PRO A 1 184 ? -8.492 9.452 -3.941 1.00 74.12 184 PRO A CA 1
ATOM 1385 C C . PRO A 1 184 ? -8.491 9.289 -2.412 1.00 74.12 184 PRO A C 1
ATOM 1387 O O . PRO A 1 184 ? -7.488 8.885 -1.830 1.00 74.12 184 PRO A O 1
ATOM 1390 N N . THR A 1 185 ? -9.613 9.590 -1.752 1.00 81.75 185 THR A N 1
ATOM 1391 C CA . THR A 1 185 ? -9.770 9.504 -0.291 1.00 81.75 185 THR A CA 1
ATOM 1392 C C . THR A 1 185 ? -10.308 8.158 0.192 1.00 81.75 185 THR A C 1
ATOM 1394 O O . THR A 1 185 ? -10.363 7.932 1.402 1.00 81.75 185 THR A O 1
ATOM 1397 N N . SER A 1 186 ? -10.640 7.234 -0.718 1.00 87.19 186 SER A N 1
ATOM 1398 C CA . SER A 1 186 ? -11.313 5.974 -0.388 1.00 87.19 186 SER A CA 1
ATOM 1399 C C . SER A 1 186 ? -10.556 5.119 0.632 1.00 87.19 186 SER A C 1
ATOM 1401 O O . SER A 1 186 ? -11.181 4.499 1.488 1.00 87.19 186 SER A O 1
ATOM 1403 N N . ILE A 1 187 ? -9.217 5.121 0.615 1.00 90.56 187 ILE A N 1
ATOM 1404 C CA . ILE A 1 187 ? -8.419 4.380 1.609 1.00 90.56 187 ILE A CA 1
ATOM 1405 C C . ILE A 1 187 ? -8.689 4.914 3.022 1.00 90.56 187 ILE A C 1
ATOM 1407 O O . ILE A 1 187 ? -8.966 4.134 3.931 1.00 90.56 187 ILE A O 1
ATOM 1411 N N . ILE A 1 188 ? -8.648 6.237 3.212 1.00 90.31 188 ILE A N 1
ATOM 1412 C 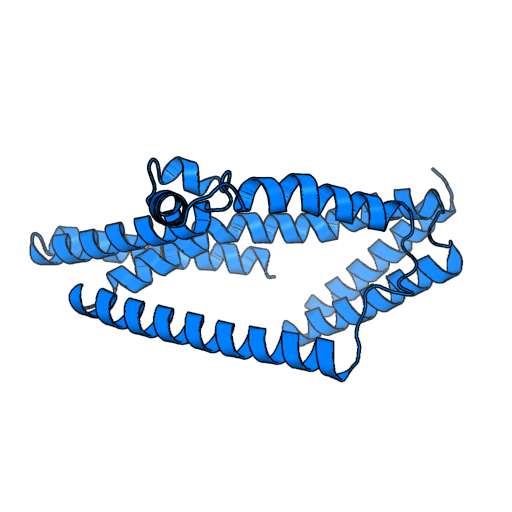CA . ILE A 1 188 ? -8.879 6.875 4.519 1.00 90.31 188 ILE A CA 1
ATOM 1413 C C . ILE A 1 188 ? -10.313 6.599 4.984 1.00 90.31 188 ILE A C 1
ATOM 1415 O O . ILE A 1 188 ? -10.531 6.218 6.135 1.00 90.31 188 ILE A O 1
ATOM 1419 N N . SER A 1 189 ? -11.283 6.716 4.078 1.00 90.75 189 SER A N 1
ATOM 1420 C CA . SER A 1 189 ? -12.692 6.439 4.358 1.00 90.75 189 SER A CA 1
ATOM 1421 C C . SER A 1 189 ? -12.932 4.986 4.789 1.00 90.75 189 SER A C 1
ATOM 1423 O O . SER A 1 189 ? -13.645 4.745 5.767 1.00 90.75 189 SER A O 1
ATOM 1425 N N . VAL A 1 190 ? -12.272 4.016 4.144 1.00 93.12 190 VAL A N 1
ATOM 1426 C CA . VAL A 1 190 ? -12.324 2.594 4.531 1.00 93.12 190 VAL A CA 1
ATOM 1427 C C . VAL A 1 190 ? -11.666 2.348 5.889 1.00 93.12 190 VAL A C 1
ATOM 1429 O O . VAL A 1 190 ? -12.216 1.592 6.690 1.00 93.12 190 VAL A O 1
ATOM 1432 N N . VAL A 1 191 ? -10.542 3.005 6.194 1.00 92.31 191 VAL A N 1
ATOM 1433 C CA . VAL A 1 191 ? -9.897 2.931 7.519 1.00 92.31 191 VAL A CA 1
ATOM 1434 C C . VAL A 1 191 ? -10.838 3.443 8.611 1.00 92.31 191 VAL A C 1
ATOM 1436 O O . VAL A 1 191 ? -11.022 2.770 9.626 1.00 92.31 191 VAL A O 1
ATOM 1439 N N . ILE A 1 192 ? -11.467 4.603 8.397 1.00 91.38 192 ILE A N 1
ATOM 1440 C CA . ILE A 1 192 ? -12.413 5.198 9.350 1.00 91.38 192 ILE A CA 1
ATOM 1441 C C . ILE A 1 192 ? -13.609 4.265 9.564 1.00 91.38 192 ILE A C 1
ATOM 1443 O O . ILE A 1 192 ? -13.964 3.972 10.708 1.00 91.38 192 ILE A O 1
ATOM 1447 N N . PHE A 1 193 ? -14.198 3.744 8.485 1.00 93.50 193 PHE A N 1
ATOM 1448 C CA . PHE A 1 193 ? -15.302 2.789 8.572 1.00 93.50 193 PHE A CA 1
ATOM 1449 C C . PHE A 1 193 ? -14.914 1.509 9.327 1.00 93.50 193 PHE A C 1
ATOM 1451 O O . PHE A 1 193 ? -15.624 1.107 10.251 1.00 93.50 193 PHE A O 1
ATOM 1458 N N . ALA A 1 194 ? -13.778 0.894 8.983 1.00 94.38 194 ALA A N 1
ATOM 1459 C CA . ALA A 1 194 ? -13.273 -0.306 9.650 1.00 94.38 194 ALA A CA 1
ATOM 1460 C C . ALA A 1 194 ? -13.036 -0.067 11.148 1.00 94.38 194 ALA A C 1
ATOM 1462 O O . ALA A 1 194 ? -13.363 -0.924 11.971 1.00 94.38 194 ALA A O 1
ATOM 1463 N N . ALA A 1 195 ? -12.528 1.112 11.517 1.00 92.38 195 ALA A N 1
ATOM 1464 C CA . ALA A 1 195 ? -12.334 1.488 12.911 1.00 92.38 195 ALA A CA 1
ATOM 1465 C C . ALA A 1 195 ? -13.666 1.625 13.666 1.00 92.38 195 ALA A C 1
ATOM 1467 O O . ALA A 1 195 ? -13.804 1.071 14.758 1.00 92.38 195 ALA A O 1
ATOM 1468 N N . PHE A 1 196 ? -14.672 2.293 13.089 1.00 92.25 196 PHE A N 1
ATOM 1469 C CA . PHE A 1 196 ? -16.008 2.371 13.694 1.00 92.25 196 PHE A CA 1
ATOM 1470 C C . PHE A 1 196 ? -16.648 0.990 13.858 1.00 92.25 196 PHE A C 1
ATOM 1472 O O . PHE A 1 196 ? -17.213 0.701 14.915 1.00 92.25 196 PHE A O 1
ATOM 1479 N N . LEU A 1 197 ? -16.518 0.125 12.851 1.00 94.56 197 LEU A N 1
ATOM 1480 C CA . LEU A 1 197 ? -17.037 -1.238 12.899 1.00 94.56 197 LEU A CA 1
ATOM 1481 C C . LEU A 1 197 ? -16.322 -2.083 13.969 1.00 94.56 197 LEU A C 1
ATOM 1483 O O . LEU A 1 197 ? -16.975 -2.819 14.706 1.00 94.56 197 LEU A O 1
ATOM 1487 N N . GLY A 1 198 ? -15.006 -1.920 14.128 1.00 93.44 198 GLY A N 1
ATOM 1488 C CA . GLY A 1 198 ? -14.239 -2.559 15.201 1.00 93.44 198 GLY A CA 1
ATOM 1489 C C . GLY A 1 198 ? -14.666 -2.087 16.594 1.00 93.44 198 GLY A C 1
ATOM 1490 O O . GLY A 1 198 ? -14.859 -2.902 17.495 1.00 93.44 198 GLY A O 1
ATOM 1491 N N . VAL A 1 199 ? -14.903 -0.782 16.775 1.00 92.75 199 VAL A N 1
ATOM 1492 C CA . VAL A 1 199 ? -15.451 -0.243 18.034 1.00 92.75 199 VAL A CA 1
ATOM 1493 C C . VAL A 1 199 ? -16.864 -0.774 18.298 1.00 92.75 199 VAL A C 1
ATOM 1495 O O . VAL A 1 199 ? -17.193 -1.077 19.446 1.00 92.75 199 VAL A O 1
ATOM 1498 N N . ALA A 1 200 ? -17.699 -0.913 17.266 1.00 93.44 200 ALA A N 1
ATOM 1499 C CA . ALA A 1 200 ? -19.029 -1.503 17.395 1.00 93.44 200 ALA A CA 1
ATOM 1500 C C . ALA A 1 200 ? -18.961 -2.978 17.830 1.00 93.44 200 ALA A C 1
ATOM 1502 O O . ALA A 1 200 ? -19.733 -3.378 18.698 1.00 93.44 200 ALA A O 1
ATOM 1503 N N . ALA A 1 201 ? -17.999 -3.756 17.318 1.00 93.25 201 ALA A N 1
ATOM 1504 C CA . ALA A 1 201 ? -17.761 -5.130 17.766 1.00 93.25 201 ALA A CA 1
ATOM 1505 C C . ALA A 1 201 ? -17.387 -5.197 19.260 1.00 93.25 201 ALA A C 1
ATOM 1507 O O . ALA A 1 201 ? -17.921 -6.030 19.991 1.00 93.25 201 ALA A O 1
ATOM 1508 N N . LEU A 1 202 ? -16.542 -4.276 19.741 1.00 91.06 202 LEU A N 1
ATOM 1509 C CA . LEU A 1 202 ? -16.193 -4.179 21.165 1.00 91.06 202 LEU A CA 1
ATOM 1510 C C . LEU A 1 202 ? -17.378 -3.786 22.053 1.00 91.06 202 LEU A C 1
ATOM 1512 O O . LEU A 1 202 ? -17.474 -4.251 23.187 1.00 91.06 202 LEU A O 1
ATOM 1516 N N . LYS A 1 203 ? -18.267 -2.912 21.569 1.00 91.19 203 LYS A N 1
ATOM 1517 C CA . LYS A 1 203 ? -19.500 -2.565 22.291 1.00 91.19 203 LYS A CA 1
ATOM 1518 C C . LYS A 1 203 ? -20.451 -3.757 22.347 1.00 91.19 203 LYS A C 1
ATOM 1520 O O . LYS A 1 203 ? -20.912 -4.095 23.429 1.00 91.19 203 LYS A O 1
ATOM 1525 N N . LEU A 1 204 ? -20.637 -4.456 21.227 1.00 93.06 204 LEU A N 1
ATOM 1526 C CA . LEU A 1 204 ? -21.465 -5.658 21.170 1.00 93.06 204 LEU A CA 1
ATOM 1527 C C . LEU A 1 204 ? -20.965 -6.749 22.123 1.00 93.06 204 LEU A C 1
ATOM 1529 O O . LEU A 1 204 ? -21.780 -7.403 22.752 1.00 93.06 204 LEU A O 1
ATOM 1533 N N . LEU A 1 205 ? -19.648 -6.917 22.279 1.00 91.31 205 LEU A N 1
ATOM 1534 C CA . LEU A 1 205 ? -19.076 -7.845 23.261 1.00 91.31 205 LEU A CA 1
ATOM 1535 C C . LEU A 1 205 ? -19.472 -7.508 24.705 1.00 91.31 205 LEU A C 1
ATOM 1537 O O . LEU A 1 205 ? -19.655 -8.415 25.512 1.00 91.31 205 LEU A O 1
ATOM 1541 N N . LYS A 1 206 ? -19.600 -6.218 25.033 1.00 89.81 206 LYS A N 1
ATOM 1542 C CA . LYS A 1 206 ? -20.039 -5.770 26.362 1.00 89.81 206 LYS A CA 1
ATOM 1543 C C . LYS A 1 206 ? -21.544 -5.956 26.560 1.00 89.81 206 LYS A C 1
ATOM 1545 O O . LYS A 1 206 ? -21.952 -6.294 27.666 1.00 89.81 206 LYS A O 1
ATOM 1550 N N . ASP A 1 207 ? -22.335 -5.749 25.509 1.00 93.00 207 ASP A N 1
ATOM 1551 C CA . ASP A 1 207 ? -23.799 -5.841 25.559 1.00 93.00 207 ASP A CA 1
ATOM 1552 C C . ASP A 1 207 ? -24.301 -7.301 25.490 1.00 93.00 207 ASP A C 1
ATOM 1554 O O . ASP A 1 207 ? -25.255 -7.670 26.172 1.00 93.00 207 ASP A O 1
ATOM 1558 N N . ASP A 1 208 ? -23.662 -8.142 24.670 1.00 94.44 208 ASP A N 1
ATOM 1559 C CA . ASP A 1 208 ? -24.009 -9.544 24.410 1.00 94.44 208 ASP A CA 1
ATOM 1560 C C . ASP A 1 208 ? -22.728 -10.348 24.109 1.00 94.44 208 ASP A C 1
ATOM 1562 O O . ASP A 1 208 ? -22.286 -10.476 22.961 1.00 94.44 208 ASP A O 1
ATOM 1566 N N . ALA A 1 209 ? -22.121 -10.894 25.167 1.00 92.56 209 ALA A N 1
ATOM 1567 C CA . ALA A 1 209 ? -20.863 -11.636 25.097 1.00 92.56 209 ALA A CA 1
ATOM 1568 C C . ALA A 1 209 ? -20.845 -12.752 24.027 1.00 92.56 209 ALA A C 1
ATOM 1570 O O . ALA A 1 209 ? -19.938 -12.733 23.188 1.00 92.56 209 ALA A O 1
ATOM 1571 N N . PRO A 1 210 ? -21.825 -13.683 23.951 1.00 94.50 210 PRO A N 1
ATOM 1572 C CA . PRO A 1 210 ? -21.767 -14.756 22.960 1.00 94.50 210 PRO A CA 1
ATOM 1573 C C . PRO A 1 210 ? -21.896 -14.246 21.518 1.00 94.50 210 PRO A C 1
ATOM 1575 O O . PRO A 1 210 ? -21.300 -14.835 20.611 1.00 94.50 210 PRO A O 1
ATOM 1578 N N . LYS A 1 211 ? -22.638 -13.158 21.260 1.00 94.06 211 LYS A N 1
ATOM 1579 C CA . LYS A 1 211 ? -22.651 -12.544 19.919 1.00 94.06 211 LYS A CA 1
ATOM 1580 C C . LYS A 1 211 ? -21.348 -11.807 19.615 1.00 94.06 211 LYS A C 1
ATOM 1582 O O . LYS A 1 211 ? -20.842 -11.934 18.499 1.00 94.06 211 LYS A O 1
ATOM 1587 N N . GLY A 1 212 ? -20.791 -11.081 20.580 1.00 92.69 212 GLY A N 1
ATOM 1588 C CA . GLY A 1 212 ? -19.521 -10.373 20.421 1.00 92.69 212 GLY A CA 1
ATOM 1589 C C . GLY A 1 212 ? -18.352 -11.308 20.115 1.00 92.69 212 GLY A C 1
ATOM 1590 O O . GLY A 1 212 ? -17.619 -11.069 19.158 1.00 92.69 212 GLY A O 1
ATOM 1591 N N . GLU A 1 213 ? -18.216 -12.418 20.845 1.00 93.19 213 GLU A N 1
ATOM 1592 C CA . GLU A 1 213 ? -17.157 -13.414 20.608 1.00 93.19 213 GLU A CA 1
ATOM 1593 C C . GLU A 1 213 ? -17.234 -14.034 19.205 1.00 93.19 213 GLU A C 1
ATOM 1595 O O . GLU A 1 213 ? -16.209 -14.219 18.537 1.00 93.19 213 GLU A O 1
ATOM 1600 N N . ARG A 1 214 ? -18.452 -14.297 18.707 1.00 95.06 214 ARG A N 1
ATOM 1601 C CA . ARG A 1 214 ? -18.663 -14.767 17.327 1.00 95.06 214 ARG A CA 1
ATOM 1602 C C . ARG A 1 214 ? -18.191 -13.740 16.302 1.00 95.06 214 ARG A C 1
ATOM 1604 O O . ARG A 1 214 ? -17.555 -14.116 15.319 1.00 95.06 214 ARG A O 1
ATOM 1611 N N . VAL A 1 215 ? -18.467 -12.456 16.534 1.00 95.38 215 VAL A N 1
ATOM 1612 C CA . VAL A 1 215 ? -17.999 -11.370 15.660 1.00 95.38 215 VAL A CA 1
ATOM 1613 C C . VAL A 1 215 ? -16.475 -11.266 15.685 1.00 95.38 215 VAL A C 1
ATOM 1615 O O . VAL A 1 215 ? -15.867 -11.195 14.620 1.00 95.38 215 VAL A O 1
ATOM 1618 N N . LEU A 1 216 ? -15.840 -11.328 16.858 1.00 93.62 216 LEU A N 1
ATOM 1619 C CA . LEU A 1 216 ? -14.376 -11.302 16.964 1.00 93.62 216 LEU A CA 1
ATOM 1620 C C . LEU A 1 216 ? -13.726 -12.475 16.223 1.00 93.62 216 LEU A C 1
ATOM 1622 O O . LEU A 1 216 ? -12.793 -12.278 15.446 1.00 93.62 216 LEU A O 1
ATOM 1626 N N . THR A 1 217 ? -14.279 -13.679 16.380 1.00 95.31 217 THR A N 1
ATOM 1627 C CA . THR A 1 217 ? -13.804 -14.874 15.666 1.00 95.31 217 THR A CA 1
ATOM 1628 C C . THR A 1 217 ? -13.941 -14.713 14.148 1.00 95.31 217 THR A C 1
ATOM 1630 O O . THR A 1 217 ? -13.043 -15.093 13.390 1.00 95.31 217 THR A O 1
ATOM 1633 N N . ALA A 1 218 ? -15.044 -14.121 13.679 1.00 96.44 218 ALA A N 1
ATOM 1634 C CA . ALA A 1 218 ? -15.252 -13.839 12.260 1.00 96.44 218 ALA A CA 1
ATOM 1635 C C . ALA A 1 218 ? -14.244 -12.808 11.722 1.00 96.44 218 ALA A C 1
ATOM 1637 O O . ALA A 1 218 ? -13.700 -13.001 10.633 1.00 96.44 218 ALA A O 1
ATOM 1638 N N . ILE A 1 219 ? -13.948 -11.755 12.490 1.00 96.12 219 ILE A N 1
ATOM 1639 C CA . ILE A 1 219 ? -12.948 -10.735 12.140 1.00 96.12 219 ILE A CA 1
ATOM 1640 C C . ILE A 1 219 ? -11.550 -11.359 12.025 1.00 96.12 219 ILE A C 1
ATOM 1642 O O . ILE A 1 219 ? -10.856 -11.138 11.030 1.00 96.12 219 ILE A O 1
ATOM 1646 N N . ASP A 1 220 ? -11.155 -12.187 12.992 1.00 94.25 220 ASP A N 1
ATOM 1647 C CA . ASP A 1 220 ? -9.866 -12.888 12.975 1.00 94.25 220 ASP A CA 1
ATOM 1648 C C . ASP A 1 220 ? -9.746 -13.857 11.791 1.00 94.25 220 ASP A C 1
ATOM 1650 O O . ASP A 1 220 ? -8.697 -13.950 11.137 1.00 94.25 220 ASP A O 1
ATOM 1654 N N . THR A 1 221 ? -10.840 -14.551 11.473 1.00 96.06 221 THR A N 1
ATOM 1655 C CA . THR A 1 221 ? -10.920 -15.446 10.314 1.00 96.06 221 THR A CA 1
ATOM 1656 C C . THR A 1 221 ? -10.776 -14.662 9.011 1.00 96.06 221 THR A C 1
ATOM 1658 O O . THR A 1 221 ? -9.988 -15.053 8.146 1.00 96.06 221 THR A O 1
ATOM 1661 N N . LEU A 1 222 ? -11.474 -13.529 8.882 1.00 96.31 222 LEU A N 1
ATOM 1662 C CA . LEU A 1 222 ? -11.393 -12.644 7.720 1.00 96.31 222 LEU A CA 1
ATOM 1663 C C . LEU A 1 222 ? -9.967 -12.120 7.520 1.00 96.31 222 LEU A C 1
ATOM 1665 O O . LEU A 1 222 ? -9.426 -12.229 6.420 1.00 96.31 222 LEU A O 1
ATOM 1669 N N . GLN A 1 223 ? -9.332 -11.608 8.578 1.00 95.44 223 GLN A N 1
ATOM 1670 C CA . GLN A 1 223 ? -7.947 -11.136 8.520 1.00 95.44 223 GLN A CA 1
ATOM 1671 C C . GLN A 1 223 ? -7.005 -12.258 8.069 1.00 95.44 223 GLN A C 1
ATOM 1673 O O . GLN A 1 223 ? -6.202 -12.072 7.153 1.00 95.44 223 GLN A O 1
ATOM 1678 N N . SER A 1 224 ? -7.117 -13.438 8.677 1.00 94.88 224 SER A N 1
ATOM 1679 C CA . SER A 1 224 ? -6.272 -14.587 8.344 1.00 94.88 224 SER A CA 1
ATOM 1680 C C . SER A 1 224 ? -6.464 -15.042 6.895 1.00 94.88 224 SER A C 1
ATOM 1682 O O . SER A 1 224 ? -5.493 -15.395 6.219 1.00 94.88 224 SER A O 1
ATOM 1684 N N . TRP A 1 225 ? -7.699 -15.005 6.393 1.00 96.06 225 TRP A N 1
ATOM 1685 C CA . TRP A 1 225 ? -8.021 -15.349 5.012 1.00 96.06 225 TRP A CA 1
ATOM 1686 C C . TRP A 1 225 ? -7.433 -14.341 4.019 1.00 96.06 225 TRP A C 1
ATOM 1688 O O . TRP A 1 225 ? -6.750 -14.745 3.074 1.00 96.06 225 TRP A O 1
ATOM 1698 N N . VAL A 1 226 ? -7.588 -13.040 4.276 1.00 95.25 226 VAL A N 1
ATOM 1699 C CA . VAL A 1 226 ? -6.992 -11.984 3.444 1.00 95.25 226 VAL A CA 1
ATOM 1700 C C . VAL A 1 226 ? -5.463 -12.058 3.468 1.00 95.25 226 VAL A C 1
ATOM 1702 O O . VAL A 1 226 ? -4.821 -11.944 2.426 1.00 95.25 226 VAL A O 1
ATOM 1705 N N . MET A 1 227 ? -4.851 -12.366 4.613 1.00 92.81 227 MET A N 1
ATOM 1706 C CA . MET A 1 227 ? -3.401 -12.577 4.694 1.00 92.81 227 MET A CA 1
ATOM 1707 C C . MET A 1 227 ? -2.919 -13.750 3.828 1.00 92.81 227 MET A C 1
ATOM 1709 O O . MET A 1 227 ? -1.809 -13.695 3.292 1.00 92.81 227 MET A O 1
ATOM 1713 N N . LYS A 1 228 ? -3.727 -14.805 3.647 1.00 93.94 228 LYS A N 1
ATOM 1714 C CA . LYS A 1 228 ? -3.402 -15.879 2.692 1.00 93.94 228 LYS A CA 1
ATOM 1715 C C . LYS A 1 228 ? -3.448 -15.384 1.246 1.00 93.94 228 LYS A C 1
ATOM 1717 O O . LYS A 1 228 ? -2.541 -15.719 0.490 1.00 93.94 228 LYS A O 1
ATOM 1722 N N . LEU A 1 229 ? -4.436 -14.563 0.883 1.00 92.44 229 LEU A N 1
ATOM 1723 C CA . LEU A 1 229 ? -4.510 -13.939 -0.445 1.00 92.44 229 LEU A CA 1
ATOM 1724 C C . LEU A 1 229 ? -3.267 -13.082 -0.733 1.00 92.44 229 LEU A C 1
ATOM 1726 O O . LEU A 1 229 ? -2.647 -13.225 -1.782 1.00 92.44 229 LEU A O 1
ATOM 1730 N N . VAL A 1 230 ? -2.844 -12.258 0.229 1.00 91.12 230 VAL A N 1
ATOM 1731 C CA . VAL A 1 230 ? -1.630 -11.431 0.113 1.00 91.12 230 VAL A CA 1
ATOM 1732 C C . VAL A 1 230 ? -0.385 -12.293 -0.116 1.00 91.12 230 VAL A C 1
ATOM 1734 O O . VAL A 1 230 ? 0.449 -11.973 -0.960 1.00 91.12 230 VAL A O 1
ATOM 1737 N N . ARG A 1 231 ? -0.265 -13.425 0.589 1.00 88.44 231 ARG A N 1
ATOM 1738 C CA . ARG A 1 231 ? 0.848 -14.366 0.381 1.00 88.44 231 ARG A CA 1
ATOM 1739 C C . ARG A 1 231 ? 0.836 -15.005 -1.007 1.00 88.44 231 ARG A C 1
ATOM 1741 O O . ARG A 1 231 ? 1.918 -15.242 -1.523 1.00 88.44 231 ARG A O 1
ATOM 1748 N N . LEU A 1 232 ? -0.332 -15.272 -1.595 1.00 88.12 232 LEU A N 1
ATOM 1749 C CA . LEU A 1 232 ? -0.426 -15.796 -2.964 1.00 88.12 232 LEU A CA 1
ATOM 1750 C C . LEU A 1 232 ? 0.069 -14.782 -3.998 1.00 88.12 232 LEU A C 1
ATOM 1752 O O . LEU A 1 232 ? 0.704 -15.176 -4.965 1.00 88.12 232 LEU A O 1
ATOM 1756 N N . VAL A 1 233 ? -0.198 -13.492 -3.782 1.00 86.31 233 VAL A N 1
ATOM 1757 C CA . VAL A 1 233 ? 0.231 -12.421 -4.696 1.00 86.31 233 VAL A CA 1
ATOM 1758 C C . VAL A 1 233 ? 1.729 -12.112 -4.576 1.00 86.31 233 VAL A C 1
ATOM 1760 O O . VAL A 1 233 ? 2.359 -11.759 -5.566 1.00 86.31 233 VAL A O 1
ATOM 1763 N N . MET A 1 234 ? 2.314 -12.236 -3.379 1.00 80.06 234 MET A N 1
ATOM 1764 C CA . MET A 1 234 ? 3.737 -11.931 -3.148 1.00 80.06 234 MET A CA 1
ATOM 1765 C C . MET A 1 234 ? 4.713 -13.074 -3.493 1.00 80.06 234 MET A C 1
ATOM 1767 O O . MET A 1 234 ? 5.925 -12.869 -3.386 1.00 80.06 234 MET A O 1
ATOM 1771 N N . GLN A 1 235 ? 4.225 -14.276 -3.815 1.00 70.62 235 GLN A N 1
ATOM 1772 C CA . GLN A 1 235 ? 5.045 -15.470 -4.090 1.00 70.62 235 GLN A CA 1
ATOM 1773 C C . GLN A 1 235 ? 5.317 -15.682 -5.575 1.00 70.62 235 GLN A C 1
ATOM 1775 O O . GLN A 1 235 ? 6.426 -16.194 -5.864 1.00 70.62 235 GLN A O 1
#

pLDDT: mean 85.07, std 10.66, range [51.66, 97.12]

Sequence (235 aa):
MNFPLIANIVVFVVLLFALAQTRHKQWSLAKKVLVGLVMGVVFGLALHTIYGSDSQVLKDSVQWFNIVGNGYVQLLQMIVMPLVFASILSAVARLHNASQLGKISFLTIGTLLFTTLIAALIGVLVTNLFGLTAEGLVQGGAETARLNAIESNYVGKVSDLSVPQLVLSFIPKNPFADLTGANPTSIISVVIFAAFLGVAALKLLKDDAPKGERVLTAIDTLQSWVMKLVRLVMQ

Secondary structure (DSSP, 8-state):
--HHHHHHHHHHHHHHHHHHHGGGS---HHHHHHHHHHHHHHHHHHHHHHH-TT-HHHHHHHHHHHHHHHHHHHHHHHHHHHHHHHHHHHHHHT-S-HHHHHHHHHHHHHHHHHHHHHHHHHHHHHHHHTT--STT----HHHHHHHHHHIIIIIHHHHT--HHHHHHHHS-S-HHHHTTT-STTHHHHHHHHHHHHHHHHHHHHHH-HHHHHHHHHHHHHHHHHHHHHHHHHH-

Radius of gyration: 24.03 Å; chains: 1; bounding box: 46×48×63 Å

Organism: Escherichia coli (NCBI:txid562)

Foldseek 3Di:
DDPVLVVLLVVVVVVVVVLVVCVPPPDDLVVSVVVVVVVVVVSVVVCCVPQNDPHPSVVSSVVSVCCVVVVLVVLVVLLLLLLLLLVLLLVLLPDLDPVVVVVVVVVVVVVVVVVVVVVVVVVVVVCVVVVVDPPPPPDDVVNVVVVVCCCVPPVVVVVPDDPVNVVVLLADPDLVVLSVVPDPNSSSNSSVVSNVNSVVLSVCCVVPVVVSVVVSVVSVVSNVVSVVSVVVSSD